Protein AF-A0A2E0MGE7-F1 (afdb_monomer)

Solvent-accessible surface area (backbone atoms only — not comparable to full-atom values): 12477 Å² total; per-residue (Å²): 134,83,90,79,93,85,83,89,81,89,83,88,80,82,83,77,81,87,76,91,77,91,80,78,96,73,97,75,87,81,80,78,83,74,84,75,76,78,74,84,83,82,76,79,74,77,24,41,89,55,24,54,64,53,32,50,53,51,38,54,49,46,60,74,75,50,86,73,87,84,55,69,42,26,38,64,33,41,19,51,25,40,31,61,57,48,63,87,48,46,57,86,97,42,49,37,37,48,76,47,43,70,62,53,48,76,73,34,87,62,40,44,77,68,42,57,62,45,67,68,41,50,51,52,47,49,45,41,26,63,78,64,70,28,62,37,39,39,31,44,60,95,48,102,66,56,54,56,31,36,59,35,76,87,42,65,64,45,68,33,73,91,58,78,55,37,74,26,44,13,20,28,36,73,46,81,88,54,90,85,51,48,63,78,43,40,44,72,76,80,38,95,63,54,76,61,24,36,36,33,33,50,112

Nearest PDB structures (foldseek):
  4e04-assembly1_A  TM=4.943E-01  e=4.635E+00  Rhodopseudomonas palustris CGA009
  3kyf-assembly1_A  TM=2.290E-01  e=1.553E+00  Pseudomonas putida KT2440
  8w56-assembly1_C  TM=2.110E-01  e=4.635E+00  Bacillus subtilis
  8k98-assembly1_B  TM=2.041E-01  e=8.820E+00  Bacillus halotolerans

Sequence (203 aa):
MKKIITVFTLAAAFISCESSSSCTKDQETCKKDEAKQEVTSDETLVGNINAFEENLAAFNSCKQTTTGKGKCKEYIAKAVCEYYGIEDLKDGSNYVDYDKIPKKLKELESWENIGNFDEENINTALEKLNNFGKPVLIFNEDASYVHVVALKPNGKSVKSGKWGNISVPACISYFPRRKDSFTEKGLNYAFKSADDLTIWTKK

Mean predicted aligned error: 12.1 Å

Structure (mmCIF, N/CA/C/O backbone):
data_AF-A0A2E0MGE7-F1
#
_entry.id   AF-A0A2E0MGE7-F1
#
loop_
_atom_site.group_PDB
_atom_site.id
_atom_site.type_symbol
_atom_site.label_atom_id
_atom_site.label_alt_id
_atom_site.label_comp_id
_atom_site.label_asym_id
_atom_site.label_entity_id
_atom_site.label_seq_id
_atom_site.pdbx_PDB_ins_code
_atom_site.Cartn_x
_atom_site.Cartn_y
_atom_site.Cartn_z
_atom_site.occupancy
_atom_site.B_iso_or_equiv
_atom_site.auth_seq_id
_atom_site.auth_comp_id
_atom_site.auth_asym_id
_atom_site.auth_atom_id
_atom_site.pdbx_PDB_model_num
ATOM 1 N N . MET A 1 1 ? 31.961 -14.425 -69.317 1.00 37.50 1 MET A N 1
ATOM 2 C CA . MET A 1 1 ? 33.290 -13.844 -69.621 1.00 37.50 1 MET A CA 1
ATOM 3 C C . MET A 1 1 ? 33.105 -12.417 -70.117 1.00 37.50 1 MET A C 1
ATOM 5 O O . MET A 1 1 ? 32.265 -12.235 -70.981 1.00 37.50 1 MET A O 1
ATOM 9 N N . LYS A 1 2 ? 33.937 -11.484 -69.616 1.00 37.81 2 LYS A N 1
ATOM 10 C CA . LYS A 1 2 ? 34.120 -10.072 -70.040 1.00 37.81 2 LYS A CA 1
ATOM 11 C C . LYS A 1 2 ? 32.950 -9.120 -69.675 1.00 37.81 2 LYS A C 1
ATOM 13 O O . LYS A 1 2 ? 31.852 -9.307 -70.162 1.00 37.81 2 LYS A O 1
ATOM 18 N N . LYS A 1 3 ? 33.115 -8.256 -68.649 1.00 43.97 3 LYS A N 1
ATOM 19 C CA . LYS A 1 3 ? 33.780 -6.913 -68.642 1.00 43.97 3 LYS A CA 1
ATOM 20 C C . LYS A 1 3 ? 32.772 -5.843 -69.137 1.00 43.97 3 LYS A C 1
ATOM 22 O O . LYS A 1 3 ? 32.189 -6.078 -70.178 1.00 43.97 3 LYS A O 1
ATOM 27 N N . ILE A 1 4 ? 32.470 -4.703 -68.498 1.00 52.56 4 ILE A N 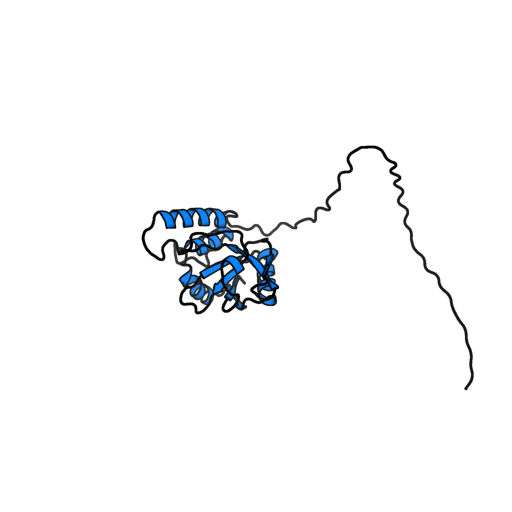1
ATOM 28 C CA . ILE A 1 4 ? 33.295 -3.650 -67.862 1.00 52.56 4 ILE A CA 1
ATOM 29 C C . ILE A 1 4 ? 32.309 -2.592 -67.260 1.00 52.56 4 ILE A C 1
ATOM 31 O O . ILE A 1 4 ? 31.263 -2.390 -67.864 1.00 52.56 4 ILE A O 1
ATOM 35 N N . ILE A 1 5 ? 32.512 -2.102 -66.015 1.00 51.91 5 ILE A N 1
ATOM 36 C CA . ILE A 1 5 ? 32.852 -0.702 -65.579 1.00 51.91 5 ILE A CA 1
ATOM 37 C C . ILE A 1 5 ? 31.754 0.349 -65.945 1.00 51.91 5 ILE A C 1
ATOM 39 O O . ILE A 1 5 ? 31.304 0.375 -67.080 1.00 51.91 5 ILE A O 1
ATOM 43 N N . THR A 1 6 ? 31.239 1.274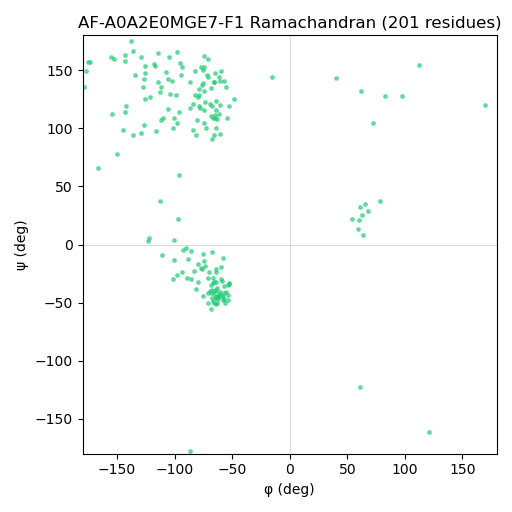 -65.109 1.00 53.59 6 THR A N 1
ATOM 44 C CA . THR A 1 6 ? 31.854 2.495 -64.494 1.00 53.59 6 THR A CA 1
ATOM 45 C C . THR A 1 6 ? 30.671 3.276 -63.846 1.00 53.59 6 THR A C 1
ATOM 47 O O . THR A 1 6 ? 29.654 3.407 -64.514 1.00 53.59 6 THR A O 1
ATOM 50 N N . VAL A 1 7 ? 30.605 3.565 -62.531 1.00 47.91 7 VAL A N 1
ATOM 51 C CA . VAL A 1 7 ? 31.173 4.702 -61.740 1.00 47.91 7 VAL A CA 1
ATOM 52 C C . VAL A 1 7 ? 30.170 5.843 -61.467 1.00 47.91 7 VAL A C 1
ATOM 54 O O . VAL A 1 7 ? 29.577 6.355 -62.403 1.00 47.91 7 VAL A O 1
ATOM 57 N N . PHE A 1 8 ? 30.067 6.192 -60.166 1.00 44.03 8 PHE A N 1
ATOM 58 C CA . PHE A 1 8 ? 29.857 7.495 -59.483 1.00 44.03 8 PHE A CA 1
ATOM 59 C C . PHE A 1 8 ? 28.854 8.521 -60.083 1.00 44.03 8 PHE A C 1
ATOM 61 O O . PHE A 1 8 ? 28.830 8.775 -61.274 1.00 44.03 8 PHE A O 1
ATOM 68 N N . THR A 1 9 ? 28.074 9.297 -59.317 1.00 47.34 9 THR A N 1
ATOM 69 C CA . THR A 1 9 ? 28.539 10.266 -58.303 1.00 47.34 9 THR A CA 1
ATOM 70 C C . THR A 1 9 ? 27.348 10.912 -57.563 1.00 47.34 9 THR A C 1
ATOM 72 O O . THR A 1 9 ? 26.288 11.110 -58.146 1.00 47.34 9 THR A O 1
ATOM 75 N N . LEU A 1 10 ? 27.597 11.253 -56.292 1.00 48.84 10 LEU A N 1
ATOM 76 C CA . LEU A 1 10 ? 26.952 12.208 -55.371 1.00 48.84 10 LEU A CA 1
A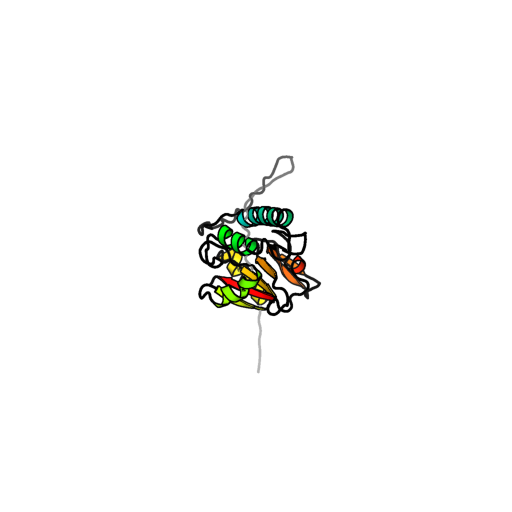TOM 77 C C . LEU A 1 10 ? 25.991 13.284 -55.931 1.00 48.84 10 LEU A C 1
ATOM 79 O O . LEU A 1 10 ? 26.341 14.001 -56.862 1.00 48.84 10 LEU A O 1
ATOM 83 N N . ALA A 1 11 ? 24.946 13.581 -55.145 1.00 49.78 11 ALA A N 1
ATOM 84 C CA . ALA A 1 11 ? 24.634 14.954 -54.722 1.00 49.78 11 ALA A CA 1
ATOM 85 C C . ALA A 1 11 ? 23.856 14.947 -53.391 1.00 49.78 11 ALA A C 1
ATOM 87 O O . ALA A 1 11 ? 22.712 14.502 -53.321 1.00 49.78 11 ALA A O 1
ATOM 88 N N . ALA A 1 12 ? 24.501 15.436 -52.332 1.00 50.09 12 ALA A N 1
ATOM 89 C CA . ALA A 1 12 ? 23.847 15.844 -51.097 1.00 50.09 12 ALA A CA 1
ATOM 90 C C . ALA A 1 12 ? 23.222 17.229 -51.304 1.00 50.09 12 ALA A C 1
ATOM 92 O O . ALA A 1 12 ? 23.892 18.132 -51.801 1.00 50.09 12 ALA A O 1
ATOM 93 N N . ALA A 1 13 ? 21.976 17.409 -50.876 1.00 49.59 13 ALA A N 1
ATOM 94 C CA . ALA A 1 13 ? 21.394 18.726 -50.660 1.00 49.59 13 ALA A CA 1
ATOM 95 C C . ALA A 1 13 ? 21.083 18.858 -49.167 1.00 49.59 13 ALA A C 1
ATOM 97 O O . ALA A 1 13 ? 20.070 18.366 -48.674 1.00 49.59 13 ALA A O 1
ATOM 98 N N . PHE A 1 14 ? 22.002 19.500 -48.446 1.00 48.12 14 PHE A N 1
ATOM 99 C CA . PHE A 1 14 ? 21.708 20.102 -47.155 1.00 48.12 14 PHE A CA 1
ATOM 100 C C . PHE A 1 14 ? 20.786 21.294 -47.411 1.00 48.12 14 PHE A C 1
ATOM 102 O O . PHE A 1 14 ? 21.214 22.294 -47.985 1.00 48.12 14 PHE A O 1
ATOM 109 N N . ILE A 1 15 ? 19.525 21.196 -46.995 1.00 53.25 15 ILE A N 1
ATOM 110 C CA . ILE A 1 15 ? 18.675 22.376 -46.846 1.00 53.25 15 ILE A CA 1
ATOM 111 C C . ILE A 1 15 ? 19.040 22.998 -45.499 1.00 53.25 15 ILE A C 1
ATOM 113 O O . ILE A 1 15 ? 18.567 22.587 -44.443 1.00 53.25 15 ILE A O 1
ATOM 117 N N . SER A 1 16 ? 19.959 23.957 -45.574 1.00 41.91 16 SER A N 1
ATOM 118 C CA . SER A 1 16 ? 20.194 24.968 -44.553 1.00 41.91 16 SER A CA 1
ATOM 119 C C . SER A 1 16 ? 19.048 25.973 -44.643 1.00 41.91 16 SER A C 1
ATOM 121 O O . SER A 1 16 ? 18.889 26.621 -45.675 1.00 41.91 16 SER A O 1
ATOM 123 N N . CYS A 1 17 ? 18.230 26.083 -43.597 1.00 41.66 17 CYS A N 1
ATOM 124 C CA . CYS A 1 17 ? 17.313 27.206 -43.446 1.00 41.66 17 CYS A CA 1
ATOM 125 C C . CYS A 1 17 ? 17.946 28.172 -42.444 1.00 41.66 17 CYS A C 1
ATOM 127 O O . CYS A 1 17 ? 17.936 27.935 -41.237 1.00 41.66 17 CYS A O 1
ATOM 129 N N . GLU A 1 18 ? 18.555 29.229 -42.978 1.00 38.38 18 GLU A N 1
ATOM 130 C CA . GLU A 1 18 ? 18.958 30.411 -42.228 1.00 38.38 18 GLU A CA 1
ATOM 131 C C . GLU A 1 18 ? 17.704 31.102 -41.683 1.00 38.38 18 GLU A C 1
ATOM 133 O O . GLU A 1 18 ? 16.881 31.617 -42.438 1.00 38.38 18 GLU A O 1
ATOM 138 N N . SER A 1 19 ? 17.570 31.151 -40.360 1.00 41.88 19 SER A N 1
ATOM 139 C CA . SER A 1 19 ? 16.843 32.224 -39.690 1.00 41.88 19 SER A CA 1
ATOM 140 C C . SER A 1 19 ? 17.865 33.043 -38.915 1.00 41.88 19 SER A C 1
ATOM 142 O O . SER A 1 19 ? 18.437 32.591 -37.924 1.00 41.88 19 SER A O 1
ATOM 144 N N . SER A 1 20 ? 18.133 34.235 -39.428 1.00 43.56 20 SER A N 1
ATOM 145 C CA . SER A 1 20 ? 19.026 35.231 -38.857 1.00 43.56 20 SER A CA 1
ATOM 146 C C . SER A 1 20 ? 18.561 35.686 -37.471 1.00 43.56 20 SER A C 1
ATOM 148 O O . SER A 1 20 ? 17.502 36.298 -37.345 1.00 43.56 20 SER A O 1
ATOM 150 N N . SER A 1 21 ? 19.398 35.493 -36.453 1.00 38.19 21 SER A N 1
ATOM 151 C CA . SER A 1 21 ? 19.388 36.330 -35.249 1.00 38.19 21 SER A CA 1
ATOM 152 C C . SER A 1 21 ? 20.819 36.506 -34.744 1.00 38.19 21 SER A C 1
ATOM 154 O O . SER A 1 21 ? 21.392 35.628 -34.100 1.00 38.19 21 SER A O 1
ATOM 156 N N . SER A 1 22 ? 21.421 37.643 -35.082 1.00 38.69 22 SER A N 1
ATOM 157 C CA . SER A 1 22 ? 22.670 38.119 -34.496 1.00 38.69 22 SER A CA 1
ATOM 158 C C . SER A 1 22 ? 22.412 38.635 -33.079 1.00 38.69 22 SER A C 1
ATOM 160 O O . SER A 1 22 ? 21.644 39.582 -32.916 1.00 38.69 22 SER A O 1
ATOM 162 N N . CYS A 1 23 ? 23.094 38.083 -32.075 1.00 29.77 23 CYS A N 1
ATOM 163 C CA . CYS A 1 23 ? 23.189 38.690 -30.746 1.00 29.77 23 CYS A CA 1
ATOM 164 C C . CYS A 1 23 ? 24.663 38.828 -30.353 1.00 29.77 23 CYS A C 1
ATOM 166 O O . CYS A 1 23 ? 25.337 37.862 -29.996 1.00 29.77 23 CYS A O 1
ATOM 168 N N . THR A 1 24 ? 25.154 40.059 -30.471 1.00 35.41 24 THR A N 1
ATOM 169 C CA . THR A 1 24 ? 26.423 40.539 -29.921 1.00 35.41 24 THR A CA 1
ATOM 170 C C . THR A 1 24 ? 26.253 40.793 -28.418 1.00 35.41 24 THR A C 1
ATOM 172 O O . THR A 1 24 ? 25.148 41.065 -27.956 1.00 35.41 24 THR A O 1
ATOM 175 N N . LYS A 1 25 ? 27.353 40.684 -27.665 1.00 38.31 25 LYS A N 1
ATOM 176 C CA . LYS A 1 25 ? 27.455 40.971 -26.225 1.00 38.31 25 LYS A CA 1
ATOM 177 C C . LYS A 1 25 ? 26.824 42.322 -25.863 1.00 38.31 25 LYS A C 1
ATOM 179 O O . LYS A 1 25 ? 27.239 43.320 -26.432 1.00 38.31 25 LYS A O 1
ATOM 184 N N . ASP A 1 26 ? 25.891 42.312 -24.913 1.00 36.44 26 ASP A N 1
ATOM 185 C CA . ASP A 1 26 ? 25.878 43.132 -23.692 1.00 36.44 26 ASP A CA 1
ATOM 186 C C . ASP A 1 26 ? 24.711 42.685 -22.786 1.00 36.44 26 ASP A C 1
ATOM 188 O O . ASP A 1 26 ? 23.794 41.992 -23.227 1.00 36.44 26 ASP A O 1
ATOM 192 N N . GLN A 1 27 ? 24.825 42.960 -21.485 1.00 45.66 27 GLN A N 1
ATOM 193 C CA . GLN A 1 27 ? 23.934 42.491 -20.417 1.00 45.66 27 GLN A CA 1
ATOM 194 C C . GLN A 1 27 ? 22.451 42.798 -20.686 1.00 45.66 27 GLN A C 1
ATOM 196 O O . GLN A 1 27 ? 22.081 43.961 -20.693 1.00 45.66 27 GLN A O 1
ATOM 201 N N . GLU A 1 28 ? 21.606 41.766 -20.776 1.00 42.06 28 GLU A N 1
ATOM 202 C CA . GLU A 1 28 ? 20.253 41.719 -20.198 1.00 42.06 28 GLU A CA 1
ATOM 203 C C . GLU A 1 28 ? 19.617 40.330 -20.400 1.00 42.06 28 GLU A C 1
ATOM 205 O O . GLU A 1 28 ? 20.032 39.502 -21.208 1.00 42.06 28 GLU A O 1
ATOM 210 N N . THR A 1 29 ? 18.658 40.034 -19.540 1.00 41.75 29 THR A N 1
ATOM 211 C CA . THR A 1 29 ? 18.144 38.726 -19.135 1.00 41.75 29 THR A CA 1
ATOM 212 C C . THR A 1 29 ? 17.458 37.939 -20.266 1.00 41.75 29 THR A C 1
ATOM 214 O O . THR A 1 29 ? 16.341 38.255 -20.664 1.00 41.75 29 THR A O 1
ATOM 217 N N . CYS A 1 30 ? 18.061 36.835 -20.724 1.00 29.84 30 CYS A N 1
ATOM 218 C CA . CYS A 1 30 ? 17.394 35.853 -21.590 1.00 29.84 30 CYS A CA 1
ATOM 219 C C . CYS A 1 30 ? 16.580 34.863 -20.738 1.00 29.84 30 CYS A C 1
ATOM 221 O O . CYS A 1 30 ? 17.128 33.912 -20.175 1.00 29.84 30 CYS A O 1
ATOM 223 N N . LYS A 1 31 ? 15.266 35.094 -20.628 1.00 39.69 31 LYS A N 1
ATOM 224 C CA . LYS A 1 31 ? 14.308 34.096 -20.133 1.00 39.69 31 LYS A CA 1
ATOM 225 C C . LYS A 1 31 ? 14.290 32.916 -21.108 1.00 39.69 31 LYS A C 1
ATOM 227 O O . LYS A 1 31 ? 14.059 33.105 -22.296 1.00 39.69 31 LYS A O 1
ATOM 232 N N . LYS A 1 32 ? 14.561 31.710 -20.604 1.00 37.69 32 LYS A N 1
ATOM 233 C CA . LYS A 1 32 ? 14.293 30.464 -21.326 1.00 37.69 32 LYS A CA 1
ATOM 234 C C . LYS A 1 32 ? 12.804 30.169 -21.210 1.00 37.69 32 LYS A C 1
ATOM 236 O O . LYS A 1 32 ? 12.316 29.958 -20.103 1.00 37.69 32 LYS A O 1
ATOM 241 N N . ASP A 1 33 ? 12.126 30.151 -22.347 1.00 35.19 33 ASP A N 1
ATOM 242 C CA . ASP A 1 33 ? 10.809 29.551 -22.485 1.00 35.19 33 ASP A CA 1
ATOM 243 C C . ASP A 1 33 ? 10.938 28.042 -22.255 1.00 35.19 33 ASP A C 1
ATOM 245 O O . ASP A 1 33 ? 11.543 27.306 -23.039 1.00 35.19 33 ASP A O 1
ATOM 249 N N . GLU A 1 34 ? 10.416 27.591 -21.118 1.00 40.62 34 GLU A N 1
ATOM 250 C CA . GLU A 1 34 ? 10.139 26.187 -20.864 1.00 40.62 34 GLU A CA 1
ATOM 251 C C . GLU A 1 34 ? 9.000 25.766 -21.793 1.00 40.62 34 GLU A C 1
ATOM 253 O O . GLU A 1 34 ? 7.890 26.302 -21.731 1.00 40.62 34 GLU A O 1
ATOM 258 N N . ALA A 1 35 ? 9.275 24.794 -22.663 1.00 37.84 35 ALA A N 1
ATOM 259 C CA . ALA A 1 35 ? 8.245 24.061 -23.376 1.00 37.84 35 ALA A CA 1
ATOM 260 C C . ALA A 1 35 ? 7.365 23.352 -22.337 1.00 37.84 35 ALA A C 1
ATOM 262 O O . ALA A 1 35 ? 7.689 22.279 -21.830 1.00 37.84 35 ALA A O 1
ATOM 263 N N . LYS A 1 36 ? 6.265 24.017 -21.986 1.00 36.75 36 LYS A N 1
ATOM 264 C CA . LYS A 1 36 ? 5.191 23.514 -21.144 1.00 36.75 36 LYS A CA 1
ATOM 265 C C . LYS A 1 36 ? 4.527 22.365 -21.895 1.00 36.75 36 LYS A C 1
ATOM 267 O O . LYS A 1 36 ? 3.669 22.584 -22.745 1.00 36.75 36 LYS A O 1
ATOM 272 N N . GLN A 1 37 ? 4.973 21.146 -21.611 1.00 37.81 37 GLN A N 1
ATOM 273 C CA . GLN A 1 37 ? 4.262 19.947 -22.017 1.00 37.81 37 GLN A CA 1
ATOM 274 C C . GLN A 1 37 ? 2.895 19.988 -21.332 1.00 37.81 37 GLN A C 1
ATOM 276 O O . GLN A 1 37 ? 2.780 19.995 -20.106 1.00 37.81 37 GLN A O 1
ATOM 281 N N . GLU A 1 38 ? 1.875 20.144 -22.163 1.00 41.69 38 GLU A N 1
ATOM 282 C CA . GLU A 1 38 ? 0.476 20.246 -21.799 1.00 41.69 38 GLU A CA 1
ATOM 283 C C . GLU A 1 38 ? 0.049 18.920 -21.164 1.00 41.69 38 GLU A C 1
ATOM 285 O O . GLU A 1 38 ? -0.146 17.908 -21.834 1.00 41.69 38 GLU A O 1
ATOM 290 N N . VAL A 1 39 ? -0.006 18.913 -19.831 1.00 38.84 39 VAL A N 1
ATOM 291 C CA . VAL A 1 39 ? -0.632 17.848 -19.052 1.00 38.84 39 VAL A CA 1
ATOM 292 C C . VAL A 1 39 ? -2.105 17.871 -19.421 1.00 38.84 39 VAL A C 1
ATOM 294 O O . VAL A 1 39 ? -2.826 18.799 -19.058 1.00 38.84 39 VAL A O 1
ATOM 297 N N . THR A 1 40 ? -2.535 16.868 -20.178 1.00 35.84 40 THR A N 1
ATOM 298 C CA . THR A 1 40 ? -3.944 16.607 -20.446 1.00 35.84 40 THR A CA 1
ATOM 299 C C . THR A 1 40 ? -4.584 16.180 -19.128 1.00 35.84 40 THR A C 1
ATOM 301 O O . THR A 1 40 ? -4.534 15.026 -18.718 1.00 35.84 40 THR A O 1
ATOM 304 N N . SER A 1 41 ? -5.089 17.167 -18.402 1.00 53.44 41 SER A N 1
ATOM 305 C CA . SER A 1 41 ? -5.906 17.017 -17.212 1.00 53.44 41 SER A CA 1
ATOM 306 C C . SER A 1 41 ? -7.307 16.577 -17.624 1.00 53.44 41 SER A C 1
ATOM 308 O O . SER A 1 41 ? -8.050 17.427 -18.103 1.00 53.44 41 SER A O 1
ATOM 310 N N . ASP A 1 42 ? -7.666 15.303 -17.442 1.00 44.72 42 ASP A N 1
ATOM 311 C CA . ASP A 1 42 ? -9.045 14.944 -17.070 1.00 44.72 42 ASP A CA 1
ATOM 312 C C . ASP A 1 42 ? -9.196 13.485 -16.591 1.00 44.72 42 ASP A C 1
ATOM 314 O O . ASP A 1 42 ? -9.857 12.651 -17.200 1.00 44.72 42 ASP A O 1
ATOM 318 N N . GLU A 1 43 ? -8.589 13.162 -15.451 1.00 54.41 43 GLU A N 1
ATOM 319 C CA . GLU A 1 43 ? -9.187 12.188 -14.533 1.00 54.41 43 GLU A CA 1
ATOM 320 C C . GLU A 1 43 ? -9.032 12.782 -13.133 1.00 54.41 43 GLU A C 1
ATOM 322 O O . GLU A 1 43 ? -7.967 12.750 -12.514 1.00 54.41 43 GLU A O 1
ATOM 327 N N . THR A 1 44 ? -10.072 13.482 -12.682 1.00 57.16 44 THR A N 1
ATOM 328 C CA . THR A 1 44 ? -10.052 14.161 -11.386 1.00 57.16 44 THR A CA 1
ATOM 329 C C . THR A 1 44 ? -9.993 13.095 -10.298 1.00 57.16 44 THR A C 1
ATOM 331 O O . THR A 1 44 ? -10.969 12.384 -10.073 1.00 57.16 44 THR A O 1
ATOM 334 N N . LEU A 1 45 ? -8.845 12.966 -9.631 1.00 64.00 45 LEU A N 1
ATOM 335 C CA . LEU A 1 45 ? -8.689 12.137 -8.438 1.00 64.00 45 LEU A CA 1
ATOM 336 C C . LEU A 1 45 ? -9.751 12.591 -7.418 1.00 64.00 45 LEU A C 1
ATOM 338 O O . LEU A 1 45 ? -9.686 13.704 -6.904 1.00 64.00 45 LEU A O 1
ATOM 342 N N . VAL A 1 46 ? -10.776 11.763 -7.196 1.00 82.06 46 VAL A N 1
ATOM 343 C CA . VAL A 1 46 ? -11.988 12.134 -6.432 1.00 82.06 46 VAL A CA 1
ATOM 344 C C . VAL A 1 46 ? -11.715 12.224 -4.922 1.00 82.06 46 VAL A C 1
ATOM 346 O O . VAL A 1 46 ? -12.491 12.823 -4.180 1.00 82.06 46 VAL A O 1
ATOM 349 N N . GLY A 1 47 ? -10.620 11.626 -4.447 1.00 91.19 47 GLY A N 1
ATOM 350 C CA . GLY A 1 47 ? -10.293 11.546 -3.027 1.00 91.19 47 GLY A CA 1
ATOM 351 C C . GLY A 1 47 ? -9.520 12.741 -2.453 1.00 91.19 47 GLY A C 1
ATOM 352 O O . GLY A 1 47 ? -9.225 13.737 -3.110 1.00 91.19 47 GLY A O 1
ATOM 353 N N . ASN A 1 48 ? -9.189 12.631 -1.168 1.00 95.81 48 ASN A N 1
ATOM 354 C CA . ASN A 1 48 ? -8.418 13.612 -0.415 1.00 95.81 48 ASN A CA 1
ATOM 355 C C . ASN A 1 48 ? -6.914 13.447 -0.693 1.00 95.81 48 ASN A C 1
ATOM 357 O O . ASN A 1 48 ? -6.266 12.544 -0.164 1.00 95.81 48 ASN A O 1
ATOM 361 N N . ILE A 1 49 ? -6.334 14.377 -1.454 1.00 94.81 49 ILE A N 1
ATOM 362 C CA . ILE A 1 49 ? -4.911 14.358 -1.831 1.00 94.81 49 ILE A CA 1
ATOM 363 C C . ILE A 1 49 ? -3.933 14.387 -0.642 1.00 94.81 49 ILE A C 1
ATOM 365 O O . ILE A 1 49 ? -2.775 14.009 -0.804 1.00 94.81 49 ILE A O 1
ATOM 369 N N . ASN A 1 50 ? -4.386 14.808 0.542 1.00 97.06 50 ASN A N 1
ATOM 370 C CA . ASN A 1 50 ? -3.583 14.861 1.766 1.00 97.06 50 ASN A CA 1
ATOM 371 C C . ASN A 1 50 ? -3.848 13.669 2.697 1.00 97.06 50 ASN A C 1
ATOM 373 O O . ASN A 1 50 ? -3.300 13.611 3.799 1.00 97.06 50 ASN A O 1
ATOM 377 N N . ALA A 1 51 ? -4.682 12.706 2.284 1.00 98.19 51 ALA A N 1
ATOM 378 C CA . ALA A 1 51 ? -5.107 11.606 3.143 1.00 98.19 51 ALA A CA 1
ATOM 379 C C . ALA A 1 51 ? -3.935 10.773 3.671 1.00 98.19 51 ALA A C 1
ATOM 381 O O . ALA A 1 51 ? -4.016 10.264 4.788 1.00 98.19 51 ALA A O 1
ATOM 382 N N . PHE A 1 52 ? -2.835 10.632 2.926 1.00 98.25 52 PHE A N 1
ATOM 383 C CA . PHE A 1 52 ? -1.659 9.927 3.436 1.00 98.25 52 PHE A CA 1
ATOM 384 C C . PHE A 1 52 ? -1.011 10.687 4.602 1.00 98.25 52 PHE A C 1
ATOM 386 O O . PHE A 1 52 ? -0.762 10.130 5.667 1.00 98.25 52 PHE A O 1
ATOM 393 N N . GLU A 1 53 ? -0.771 11.980 4.452 1.00 98.38 53 GLU A N 1
ATOM 394 C CA . GLU A 1 53 ? -0.122 12.799 5.469 1.00 98.38 53 GLU A CA 1
ATOM 395 C C . GLU A 1 53 ? -1.015 12.975 6.713 1.00 98.38 53 GLU A C 1
ATOM 397 O O . GLU A 1 53 ? -0.548 12.816 7.846 1.00 98.38 53 GLU A O 1
ATOM 402 N N . GLU A 1 54 ? -2.316 13.204 6.518 1.00 98.44 54 GLU A N 1
ATOM 403 C CA . GLU A 1 54 ? -3.301 13.330 7.598 1.00 98.44 54 GLU A CA 1
ATOM 404 C C . GLU A 1 54 ? -3.458 12.024 8.385 1.00 98.44 54 GLU A C 1
ATOM 406 O O . GLU A 1 54 ? -3.407 12.020 9.622 1.00 98.44 54 GLU A O 1
ATOM 411 N N . ASN A 1 55 ? -3.581 10.887 7.691 1.00 98.50 55 ASN A N 1
ATOM 412 C CA . ASN A 1 55 ? -3.691 9.596 8.364 1.00 98.50 55 ASN A CA 1
ATOM 413 C C . ASN A 1 55 ? -2.375 9.160 9.006 1.00 98.50 55 ASN A C 1
ATOM 415 O O . ASN A 1 55 ? -2.427 8.498 10.038 1.00 98.50 55 ASN A O 1
ATOM 419 N N . LEU A 1 56 ? -1.208 9.556 8.486 1.00 98.00 56 LEU A N 1
ATOM 420 C CA . LEU A 1 56 ? 0.063 9.349 9.184 1.00 98.00 56 LEU A CA 1
ATOM 421 C C . LEU A 1 56 ? 0.094 10.114 10.517 1.00 98.00 56 LEU A C 1
ATOM 423 O O . LEU A 1 56 ? 0.513 9.562 11.538 1.00 98.00 56 LEU A O 1
ATOM 427 N N . ALA A 1 57 ? -0.355 11.372 10.532 1.00 97.75 57 ALA A N 1
ATOM 428 C CA . ALA A 1 57 ? -0.425 12.170 11.754 1.00 97.75 57 ALA A CA 1
ATOM 429 C C . ALA A 1 57 ? -1.392 11.550 12.778 1.00 97.75 57 ALA A C 1
ATOM 431 O O . ALA A 1 57 ? -1.026 11.354 13.942 1.00 97.75 57 ALA A O 1
ATOM 432 N N . ALA A 1 58 ? -2.589 11.160 12.335 1.00 96.94 58 ALA A N 1
ATOM 433 C CA . ALA A 1 58 ? -3.587 10.514 13.184 1.00 96.94 58 ALA A CA 1
ATOM 434 C C . ALA A 1 58 ? -3.127 9.133 13.687 1.00 96.94 58 ALA A C 1
ATOM 436 O O . ALA A 1 58 ? -3.268 8.825 14.871 1.00 96.94 58 ALA A O 1
ATOM 437 N N . PHE A 1 59 ? -2.474 8.339 12.836 1.00 96.62 59 PHE A N 1
ATOM 438 C CA . PHE A 1 59 ? -1.844 7.075 13.210 1.00 96.62 59 PHE A CA 1
ATOM 439 C C . PHE A 1 59 ? -0.792 7.264 14.310 1.00 96.62 59 PHE A C 1
ATOM 441 O O . PHE A 1 59 ? -0.790 6.545 15.314 1.00 96.62 59 PHE A O 1
ATOM 448 N N . ASN A 1 60 ? 0.091 8.254 14.151 1.00 94.88 60 ASN A N 1
ATOM 449 C CA . ASN A 1 60 ? 1.118 8.565 15.140 1.00 94.88 60 ASN A CA 1
ATOM 450 C C . ASN A 1 60 ? 0.509 9.029 16.470 1.00 94.88 60 ASN A C 1
ATOM 452 O O . ASN A 1 60 ? 0.991 8.615 17.524 1.00 94.88 60 ASN A O 1
ATOM 456 N N . SER A 1 61 ? -0.563 9.825 16.431 1.00 94.62 61 SER A N 1
ATOM 457 C CA . SER A 1 61 ? -1.313 10.225 17.627 1.00 94.62 61 SER A CA 1
ATOM 458 C C . SER A 1 61 ? -1.944 9.015 18.326 1.00 94.62 61 SER A C 1
ATOM 460 O O . SER A 1 61 ? -1.699 8.788 19.511 1.00 94.62 61 SER A O 1
ATOM 462 N N . CYS A 1 62 ? -2.652 8.163 17.579 1.00 94.38 62 CYS A N 1
ATOM 463 C CA . CYS A 1 62 ? -3.266 6.938 18.093 1.00 94.38 62 CYS A CA 1
ATOM 464 C C . CYS A 1 62 ? -2.242 6.019 18.781 1.00 94.38 62 CYS A C 1
ATOM 466 O O . CYS A 1 62 ? -2.504 5.470 19.856 1.00 94.38 62 CYS A O 1
ATOM 468 N N . LYS A 1 63 ? -1.037 5.890 18.211 1.00 91.44 63 LYS A N 1
ATOM 469 C CA . LYS A 1 63 ? 0.051 5.101 18.805 1.00 91.44 63 LYS A CA 1
ATOM 470 C C . LYS A 1 63 ? 0.597 5.665 20.111 1.00 91.44 63 LYS A C 1
ATOM 472 O O . LYS A 1 63 ? 1.128 4.898 20.909 1.00 91.44 63 LYS A O 1
ATOM 477 N N . GLN A 1 64 ? 0.542 6.979 20.304 1.00 90.12 64 GLN A N 1
ATOM 478 C CA . GLN A 1 64 ? 1.014 7.619 21.533 1.00 90.12 64 GLN A CA 1
ATOM 479 C C . GLN A 1 64 ? -0.009 7.495 22.663 1.00 90.12 64 GLN A C 1
ATOM 481 O O . GLN A 1 64 ? 0.377 7.394 23.824 1.00 90.12 64 GLN A O 1
ATOM 486 N N . THR A 1 65 ? -1.299 7.489 22.328 1.00 88.62 65 THR A N 1
ATOM 487 C CA . THR A 1 65 ? -2.393 7.503 23.306 1.00 88.62 65 THR A CA 1
ATOM 488 C C . THR A 1 65 ? -2.899 6.113 23.676 1.00 88.62 65 THR A C 1
ATOM 490 O O . THR A 1 65 ? -3.453 5.935 24.760 1.00 88.62 65 THR A O 1
ATOM 493 N N . THR A 1 66 ? -2.699 5.112 22.817 1.00 85.38 66 THR A N 1
ATOM 494 C CA . THR A 1 66 ? -3.222 3.763 23.050 1.00 85.38 66 THR A CA 1
ATOM 495 C C . THR A 1 66 ? -2.158 2.833 23.625 1.00 85.38 66 THR A C 1
ATOM 497 O O . THR A 1 66 ? -1.080 2.661 23.058 1.00 85.38 66 THR A O 1
ATOM 500 N N . THR A 1 67 ? -2.480 2.156 24.727 1.00 75.56 67 THR A N 1
ATOM 501 C CA . THR A 1 67 ? -1.643 1.095 25.298 1.00 75.56 67 THR A CA 1
ATOM 502 C C . THR A 1 67 ? -1.963 -0.267 24.663 1.00 75.56 67 THR A C 1
ATOM 504 O O . THR A 1 67 ? -3.118 -0.614 24.413 1.00 75.56 67 THR A O 1
ATOM 507 N N . GLY A 1 68 ? -0.926 -1.068 24.393 1.00 68.00 68 GLY A N 1
ATOM 508 C CA . GLY A 1 68 ? -1.052 -2.432 23.858 1.00 68.00 68 GLY A CA 1
ATOM 509 C C . GLY A 1 68 ? -0.540 -2.614 22.423 1.00 68.00 68 GLY A C 1
ATOM 510 O O . GLY A 1 68 ? -0.465 -1.682 21.626 1.00 68.00 68 GLY A O 1
ATOM 511 N N . LYS A 1 69 ? -0.146 -3.849 22.085 1.00 65.81 69 LYS A N 1
ATOM 512 C CA . LYS A 1 69 ? 0.352 -4.204 20.745 1.00 65.81 69 LYS A CA 1
ATOM 513 C C . LYS A 1 69 ? -0.813 -4.290 19.751 1.00 65.81 69 LYS A C 1
ATOM 515 O O . LYS A 1 69 ? -1.836 -4.888 20.061 1.00 65.81 69 LYS A O 1
ATOM 520 N N . GLY A 1 70 ? -0.619 -3.777 18.532 1.00 66.50 70 GLY A N 1
ATOM 521 C CA . GLY A 1 70 ? -1.559 -3.985 17.421 1.00 66.50 70 GLY A CA 1
ATOM 522 C C . GLY A 1 70 ? -2.814 -3.110 17.465 1.00 66.50 70 GLY A C 1
ATOM 523 O O . GLY A 1 70 ? -3.887 -3.585 17.119 1.00 66.50 70 GLY A O 1
ATOM 524 N N . LYS A 1 71 ? -2.683 -1.858 17.901 1.00 82.81 71 LYS A N 1
ATOM 525 C CA . LYS A 1 71 ? -3.714 -0.816 17.782 1.00 82.81 71 LYS A CA 1
ATOM 526 C C . LYS A 1 71 ? -3.419 0.064 16.561 1.00 82.81 71 LYS A C 1
ATOM 528 O O . LYS A 1 71 ? -2.305 -0.008 16.034 1.00 82.81 71 LYS A O 1
ATOM 533 N N . CYS A 1 72 ? -4.388 0.871 16.125 1.00 92.38 72 CYS A N 1
ATOM 534 C CA . CYS A 1 72 ? -4.239 1.789 14.987 1.00 92.38 72 CYS A CA 1
ATOM 535 C C . CYS A 1 72 ? -3.929 1.052 13.666 1.00 92.38 72 CYS A C 1
ATOM 537 O O . CYS A 1 72 ? -3.142 1.527 12.846 1.00 92.38 72 CYS A O 1
ATOM 539 N N . LYS A 1 73 ? -4.454 -0.165 13.491 1.00 93.75 73 LYS A N 1
ATOM 540 C CA . LYS A 1 73 ? -4.115 -1.032 12.353 1.00 93.75 73 LYS A CA 1
ATOM 541 C C . LYS A 1 73 ? -4.797 -0.613 11.053 1.00 93.75 73 LYS A C 1
ATOM 543 O O . LYS A 1 73 ? -4.348 -0.986 9.973 1.00 93.75 73 LYS A O 1
ATOM 548 N N . GLU A 1 74 ? -5.876 0.135 11.176 1.00 96.12 74 GLU A N 1
ATOM 549 C CA . GLU A 1 74 ? -6.802 0.509 10.122 1.00 96.12 74 GLU A CA 1
ATOM 550 C C . GLU A 1 74 ? -6.297 1.677 9.260 1.00 96.12 74 GLU A C 1
ATOM 552 O O . GLU A 1 74 ? -6.780 1.897 8.151 1.00 96.12 74 GLU A O 1
ATOM 557 N N . TYR A 1 75 ? -5.301 2.429 9.741 1.00 97.69 75 TYR A N 1
ATOM 558 C CA . TYR A 1 75 ? -4.919 3.709 9.141 1.00 97.69 75 TYR A CA 1
ATOM 559 C C . TYR A 1 75 ? -4.374 3.606 7.717 1.00 97.69 75 TYR A C 1
ATOM 561 O O . TYR A 1 75 ? -4.591 4.528 6.938 1.00 97.69 75 TYR A O 1
ATOM 569 N N . ILE A 1 76 ? -3.680 2.523 7.349 1.00 98.19 76 ILE A N 1
ATOM 570 C CA . ILE A 1 76 ? -3.182 2.385 5.971 1.00 98.19 76 ILE A CA 1
ATOM 571 C C . ILE A 1 76 ? -4.333 2.129 4.991 1.00 98.19 76 ILE A C 1
ATOM 573 O O . ILE A 1 76 ? -4.382 2.760 3.940 1.00 98.19 76 ILE A O 1
ATOM 577 N N . ALA A 1 77 ? -5.304 1.288 5.367 1.00 98.44 77 ALA A N 1
ATOM 578 C CA . ALA A 1 77 ? -6.519 1.072 4.585 1.00 98.44 77 ALA A CA 1
ATOM 579 C C . ALA A 1 77 ? -7.334 2.365 4.474 1.00 98.44 77 ALA A C 1
ATOM 581 O O . ALA A 1 77 ? -7.739 2.743 3.377 1.00 98.44 77 ALA A O 1
ATOM 582 N N . LYS A 1 78 ? -7.500 3.079 5.594 1.00 98.50 78 LYS A N 1
ATOM 583 C CA . LYS A 1 78 ? -8.162 4.384 5.637 1.00 98.50 78 LYS A CA 1
ATOM 584 C C . LYS A 1 78 ? -7.506 5.394 4.700 1.00 98.50 78 LYS A C 1
ATOM 586 O O . LYS A 1 78 ? -8.196 5.988 3.881 1.00 98.50 78 LYS A O 1
ATOM 591 N N . ALA A 1 79 ? -6.185 5.541 4.776 1.00 98.50 79 ALA A N 1
ATOM 592 C CA . ALA A 1 79 ? -5.448 6.488 3.950 1.00 98.50 79 ALA A CA 1
ATOM 593 C C . ALA A 1 79 ? -5.594 6.194 2.453 1.00 98.50 79 ALA A C 1
ATOM 595 O O . ALA A 1 79 ? -5.778 7.115 1.670 1.00 98.50 79 ALA A O 1
ATOM 596 N N . VAL A 1 80 ? -5.551 4.917 2.061 1.00 98.50 80 VAL A N 1
ATOM 597 C CA . VAL A 1 80 ? -5.755 4.497 0.667 1.00 98.50 80 VAL A CA 1
ATOM 598 C C . VAL A 1 80 ? -7.186 4.799 0.221 1.00 98.50 80 VAL A C 1
ATOM 600 O O . VAL A 1 80 ? -7.380 5.442 -0.805 1.00 98.50 80 VAL A O 1
ATOM 603 N N . CYS A 1 81 ? -8.191 4.396 0.997 1.00 98.31 81 CYS A N 1
ATOM 604 C CA . CYS A 1 81 ? -9.588 4.677 0.673 1.00 98.31 81 CYS A CA 1
ATOM 605 C C . CYS A 1 81 ? -9.861 6.177 0.519 1.00 98.31 81 CYS A C 1
ATOM 607 O O . CYS A 1 81 ? -10.462 6.596 -0.466 1.00 98.31 81 CYS A O 1
ATOM 609 N N . GLU A 1 82 ? -9.382 6.991 1.458 1.00 98.31 82 GLU A N 1
ATOM 610 C CA . GLU A 1 82 ? -9.585 8.438 1.433 1.00 98.31 82 GLU A CA 1
ATOM 611 C C . GLU A 1 82 ? -8.809 9.111 0.302 1.00 98.31 82 GLU A C 1
ATOM 613 O O . GLU A 1 82 ? -9.373 9.978 -0.357 1.00 98.31 82 GLU A O 1
ATOM 618 N N . TYR A 1 83 ? -7.567 8.696 0.026 1.00 98.12 83 TYR A N 1
ATOM 619 C CA . TYR A 1 83 ? -6.763 9.280 -1.050 1.00 98.12 83 TYR A CA 1
ATOM 620 C C . TYR A 1 83 ? -7.379 9.033 -2.425 1.00 98.12 83 TYR A C 1
ATOM 622 O O . TYR A 1 83 ? -7.471 9.953 -3.229 1.00 98.12 83 TYR A O 1
ATOM 630 N N . TYR A 1 84 ? -7.825 7.803 -2.689 1.00 97.19 84 TYR A N 1
ATOM 631 C CA . TYR A 1 84 ? -8.362 7.417 -3.997 1.00 97.19 84 TYR A CA 1
ATOM 632 C C . TYR A 1 84 ? -9.885 7.575 -4.110 1.00 97.19 84 TYR A C 1
ATOM 634 O O . TYR A 1 84 ? -10.434 7.347 -5.183 1.00 97.19 84 TYR A O 1
ATOM 642 N N . GLY A 1 85 ? -10.582 7.947 -3.030 1.00 96.62 85 GLY A N 1
ATOM 643 C CA . GLY A 1 85 ? -12.045 8.038 -3.021 1.00 96.62 85 GLY A CA 1
ATOM 644 C C . GLY A 1 85 ? -12.734 6.682 -3.212 1.00 96.62 85 GLY A C 1
ATOM 645 O O . GLY A 1 85 ? -13.770 6.603 -3.865 1.00 96.62 85 GLY A O 1
ATOM 646 N N . ILE A 1 86 ? -12.147 5.607 -2.676 1.00 96.62 86 ILE A N 1
ATOM 647 C CA . ILE A 1 86 ? -12.653 4.233 -2.807 1.00 96.62 86 ILE A CA 1
ATOM 648 C C . ILE A 1 86 ? -13.107 3.662 -1.462 1.00 96.62 86 ILE A C 1
ATOM 650 O O . ILE A 1 86 ? -12.752 4.160 -0.395 1.00 96.62 86 ILE A O 1
ATOM 654 N N . GLU A 1 87 ? -13.865 2.569 -1.510 1.00 97.38 87 GLU A N 1
ATOM 655 C CA . GLU A 1 87 ? -14.395 1.897 -0.315 1.00 97.38 87 GLU A CA 1
ATOM 656 C C . GLU A 1 87 ? -13.991 0.422 -0.215 1.00 97.38 87 GLU A C 1
ATOM 658 O O . GLU A 1 87 ? -14.374 -0.259 0.731 1.00 97.38 87 GLU A O 1
ATOM 663 N N . ASP A 1 88 ? -13.178 -0.073 -1.153 1.00 97.75 88 ASP A N 1
ATOM 664 C CA . ASP A 1 88 ? -12.791 -1.483 -1.270 1.00 97.75 88 ASP A CA 1
ATOM 665 C C . ASP A 1 88 ? -12.205 -2.071 0.033 1.00 97.75 88 ASP A C 1
ATOM 667 O O . ASP A 1 88 ? -12.439 -3.236 0.358 1.00 97.75 88 ASP A O 1
ATOM 671 N N . LEU A 1 89 ? -11.473 -1.264 0.813 1.00 98.06 89 LEU A N 1
ATOM 672 C CA . LEU A 1 89 ? -10.858 -1.674 2.084 1.00 98.06 89 LEU A CA 1
ATOM 673 C C . LEU A 1 89 ? -11.695 -1.296 3.316 1.00 98.06 89 LEU A C 1
ATOM 675 O O . LEU A 1 89 ? -11.154 -1.185 4.421 1.00 98.06 89 LEU A O 1
ATOM 679 N N . LYS A 1 90 ? -13.005 -1.086 3.144 1.00 97.44 90 LYS A N 1
ATOM 680 C CA . LYS A 1 90 ? -13.965 -0.977 4.246 1.00 97.44 90 LYS A CA 1
ATOM 681 C C . LYS A 1 90 ? -14.613 -2.330 4.568 1.00 97.44 90 LYS A C 1
ATOM 683 O O . LYS A 1 90 ? -14.754 -3.215 3.719 1.00 97.44 90 LYS A O 1
ATOM 688 N N . ASP A 1 91 ? -15.013 -2.466 5.825 1.00 92.81 91 ASP A N 1
ATOM 689 C CA . ASP A 1 91 ? -15.873 -3.520 6.358 1.00 92.81 91 ASP A CA 1
ATOM 690 C C . ASP A 1 91 ? -17.007 -2.848 7.152 1.00 92.81 91 ASP A C 1
ATOM 692 O O . ASP A 1 91 ? -16.828 -2.382 8.284 1.00 92.81 91 ASP A O 1
ATOM 696 N N . GLY A 1 92 ? -18.153 -2.670 6.488 1.00 92.12 92 GLY A N 1
ATOM 697 C CA . GLY A 1 92 ? -19.225 -1.794 6.958 1.00 92.12 92 GLY A CA 1
ATOM 698 C C . GLY A 1 92 ? -18.757 -0.339 7.073 1.00 92.12 92 GLY A C 1
ATOM 699 O O . GLY A 1 92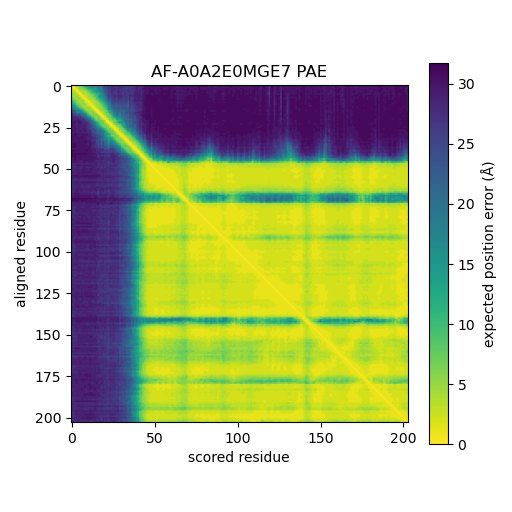 ? -18.287 0.253 6.105 1.00 92.12 92 GLY A O 1
ATOM 700 N N . SER A 1 93 ? -18.876 0.244 8.269 1.00 92.81 93 SER A N 1
ATOM 701 C CA . SER A 1 93 ? -18.429 1.616 8.557 1.00 92.81 93 SER A CA 1
ATOM 702 C C . SER A 1 93 ? -16.951 1.725 8.949 1.00 92.81 93 SER A C 1
ATOM 704 O O . SER A 1 93 ? -16.465 2.834 9.164 1.00 92.81 93 SER A O 1
ATOM 706 N N . ASN A 1 94 ? -16.247 0.600 9.100 1.00 95.88 94 ASN A N 1
ATOM 707 C CA . ASN A 1 94 ? -14.862 0.560 9.567 1.00 95.88 94 ASN A CA 1
ATOM 708 C C . ASN A 1 94 ? -13.897 0.278 8.412 1.00 95.88 94 ASN A C 1
ATOM 710 O O . ASN A 1 94 ? -14.292 -0.247 7.375 1.00 95.88 94 ASN A O 1
ATOM 714 N N . TYR A 1 95 ? -12.616 0.586 8.607 1.00 97.75 95 TYR A N 1
ATOM 715 C CA . TYR A 1 95 ? -11.554 0.204 7.677 1.00 97.75 95 TYR A CA 1
ATOM 716 C C . TYR A 1 95 ? -10.906 -1.110 8.112 1.00 97.75 95 TYR A C 1
ATOM 718 O O . TYR A 1 95 ? -10.783 -1.394 9.304 1.00 97.75 95 TYR A O 1
ATOM 726 N N . VAL A 1 96 ? -10.493 -1.914 7.136 1.00 97.31 96 VAL A N 1
ATOM 727 C CA . VAL A 1 96 ? -9.865 -3.215 7.369 1.00 97.31 96 VAL A CA 1
ATOM 728 C C . VAL A 1 96 ? -8.484 -3.028 8.011 1.00 97.31 96 VAL A C 1
ATOM 730 O O . VAL A 1 96 ? -7.685 -2.196 7.581 1.00 97.31 96 VAL A O 1
ATOM 733 N N . ASP A 1 97 ? -8.184 -3.821 9.041 1.00 95.94 97 ASP A N 1
ATOM 734 C CA . ASP A 1 97 ? -6.853 -3.851 9.658 1.00 95.94 97 ASP A CA 1
ATOM 735 C C . ASP A 1 97 ? -5.783 -4.292 8.641 1.00 95.94 97 ASP A C 1
ATOM 737 O O . ASP A 1 97 ? -6.034 -5.198 7.843 1.00 95.94 97 ASP A O 1
ATOM 741 N N . TYR A 1 98 ? -4.564 -3.733 8.695 1.00 94.88 98 TYR A N 1
ATOM 742 C CA . TYR A 1 98 ? -3.506 -4.069 7.723 1.00 94.88 98 TYR A CA 1
ATOM 743 C C . TYR A 1 98 ? -3.230 -5.576 7.577 1.00 94.88 98 TYR A C 1
ATOM 745 O O . TYR A 1 98 ? -2.908 -6.036 6.487 1.00 94.88 98 TYR A O 1
ATOM 753 N N . ASP A 1 99 ? -3.369 -6.362 8.649 1.00 93.56 99 ASP A N 1
ATOM 754 C CA . ASP A 1 99 ? -3.123 -7.808 8.648 1.00 93.56 99 ASP A CA 1
ATOM 755 C C . ASP A 1 99 ? -4.234 -8.608 7.957 1.00 93.56 99 ASP A C 1
ATOM 757 O O . ASP A 1 99 ? -4.036 -9.770 7.611 1.00 93.56 99 ASP A O 1
ATOM 761 N N . LYS A 1 100 ? -5.388 -7.983 7.709 1.00 95.38 100 LYS A N 1
ATOM 762 C CA . LYS A 1 100 ? -6.522 -8.567 6.984 1.00 95.38 100 LYS A CA 1
ATOM 763 C C . LYS A 1 100 ? -6.600 -8.110 5.526 1.00 95.38 100 LYS A C 1
ATOM 765 O O . LYS A 1 100 ? -7.327 -8.735 4.755 1.00 95.38 100 LYS A O 1
ATOM 770 N N . ILE A 1 101 ? -5.852 -7.073 5.129 1.00 97.19 101 ILE A N 1
ATOM 771 C CA . ILE A 1 101 ? -5.834 -6.562 3.747 1.00 97.19 101 ILE A CA 1
ATOM 772 C C . ILE A 1 101 ? -5.533 -7.673 2.726 1.00 97.19 101 ILE A C 1
ATOM 774 O O . ILE A 1 101 ? -6.316 -7.792 1.787 1.00 97.19 101 ILE A O 1
ATOM 778 N N . PRO A 1 102 ? -4.510 -8.542 2.893 1.00 96.31 102 PRO A N 1
ATOM 779 C CA . PRO A 1 102 ? -4.221 -9.580 1.898 1.00 96.31 102 PRO A CA 1
ATOM 780 C C . PRO A 1 102 ? -5.410 -10.504 1.619 1.00 96.31 102 PRO A C 1
ATOM 782 O O . PRO A 1 102 ? -5.706 -10.821 0.469 1.00 96.31 102 PRO A O 1
ATOM 785 N N . LYS A 1 103 ? -6.131 -10.910 2.674 1.00 95.88 103 LYS A N 1
ATOM 786 C CA . LYS A 1 103 ? -7.336 -11.733 2.535 1.00 95.88 103 LYS A CA 1
ATOM 787 C C . LYS A 1 103 ? -8.457 -10.951 1.849 1.00 95.88 103 LYS A C 1
ATOM 789 O O . LYS A 1 103 ? -9.063 -11.472 0.922 1.00 95.88 103 LYS A O 1
ATOM 794 N N . LYS A 1 104 ? -8.693 -9.704 2.267 1.00 97.31 104 LYS A N 1
ATOM 795 C CA . LYS A 1 104 ? -9.725 -8.840 1.680 1.00 97.31 104 LYS A CA 1
ATOM 796 C C . LYS A 1 104 ? -9.512 -8.640 0.177 1.00 97.31 104 LYS A C 1
ATOM 798 O O . LYS A 1 104 ? -10.466 -8.747 -0.578 1.00 97.31 104 LYS A O 1
ATOM 803 N N . LEU A 1 105 ? -8.278 -8.394 -0.266 1.00 97.75 105 LEU A N 1
ATOM 804 C CA . LEU A 1 105 ? -7.968 -8.207 -1.688 1.00 97.75 105 LEU A CA 1
ATOM 805 C C . LEU A 1 105 ? -8.264 -9.458 -2.525 1.00 97.75 105 LEU A C 1
ATOM 807 O O . LEU A 1 105 ? -8.793 -9.335 -3.623 1.00 97.75 105 LEU A O 1
ATOM 811 N N . LYS A 1 106 ? -8.004 -10.656 -1.987 1.00 96.94 106 LYS A N 1
ATOM 812 C CA . LYS A 1 106 ? -8.329 -11.938 -2.643 1.00 96.94 106 LYS A CA 1
ATOM 813 C C . LYS A 1 106 ? -9.837 -12.154 -2.834 1.00 96.94 106 LYS A C 1
ATOM 815 O O . LYS A 1 106 ? -10.227 -12.914 -3.712 1.00 96.94 106 LYS A O 1
ATOM 820 N N . GLU A 1 107 ? -10.674 -11.505 -2.026 1.00 97.06 107 GLU A N 1
ATOM 821 C CA . GLU A 1 107 ? -12.141 -11.574 -2.108 1.00 97.06 107 GLU A CA 1
ATOM 822 C C . GLU A 1 107 ? -12.735 -10.521 -3.063 1.00 97.06 107 GLU A C 1
ATOM 824 O O . GLU A 1 107 ? -13.916 -10.592 -3.400 1.00 97.06 107 GLU A O 1
ATOM 829 N N . LEU A 1 108 ? -11.944 -9.530 -3.489 1.00 97.62 108 LEU A N 1
ATOM 830 C CA . LEU A 1 108 ? -12.402 -8.419 -4.317 1.00 97.62 108 LEU A CA 1
ATOM 831 C C . LEU A 1 108 ? -12.126 -8.684 -5.798 1.00 97.62 108 LEU A C 1
ATOM 833 O O . LEU A 1 108 ? -10.986 -8.640 -6.251 1.00 97.62 108 LEU A O 1
ATOM 837 N N . GLU A 1 109 ? -13.185 -8.834 -6.592 1.00 97.62 109 GLU A N 1
ATOM 838 C CA . GLU A 1 109 ? -13.059 -8.956 -8.051 1.00 97.62 109 GLU A CA 1
ATOM 839 C C . GLU A 1 109 ? -12.489 -7.692 -8.716 1.00 97.62 109 GLU A C 1
ATOM 841 O O . GLU A 1 109 ? -11.953 -7.773 -9.822 1.00 97.62 109 GLU A O 1
ATOM 846 N N . SER A 1 110 ? -12.574 -6.537 -8.042 1.00 97.56 110 SER A N 1
ATOM 847 C CA . SER A 1 110 ? -12.043 -5.242 -8.487 1.00 97.56 110 SER A CA 1
ATOM 848 C C . SER A 1 110 ? -10.522 -5.110 -8.358 1.00 97.56 110 SER A C 1
ATOM 850 O O . SER A 1 110 ? -9.969 -4.121 -8.839 1.00 97.56 110 SER A O 1
ATOM 852 N N . TRP A 1 111 ? -9.847 -6.073 -7.726 1.00 98.50 111 TRP A N 1
ATOM 853 C CA . TRP A 1 111 ? -8.397 -6.083 -7.541 1.00 98.50 111 TRP A CA 1
ATOM 854 C C . TRP A 1 111 ? -7.755 -7.281 -8.233 1.00 98.50 111 TRP A C 1
ATOM 856 O O . TRP A 1 111 ? -8.387 -8.310 -8.479 1.00 98.50 111 TRP A O 1
ATOM 866 N N . GLU A 1 112 ? -6.482 -7.133 -8.567 1.00 98.38 112 GLU A N 1
ATOM 867 C CA . GLU A 1 112 ? -5.655 -8.178 -9.152 1.00 98.38 112 GLU A CA 1
ATOM 868 C C . GLU A 1 112 ? -4.287 -8.248 -8.473 1.00 98.38 112 GLU A C 1
ATOM 870 O O . GLU A 1 112 ? -3.728 -7.232 -8.049 1.00 98.38 112 GLU A O 1
ATOM 875 N N . ASN A 1 113 ? -3.763 -9.471 -8.372 1.00 98.06 113 ASN A N 1
ATOM 876 C CA . ASN A 1 113 ? -2.373 -9.734 -8.025 1.00 98.06 113 ASN A CA 1
ATOM 877 C C . ASN A 1 113 ? -1.558 -9.688 -9.319 1.00 98.06 113 ASN A C 1
ATOM 879 O O . ASN A 1 113 ? -1.801 -10.503 -10.209 1.00 98.06 113 ASN A O 1
ATOM 883 N N . ILE A 1 114 ? -0.613 -8.755 -9.419 1.00 97.44 114 ILE A N 1
ATOM 884 C CA . ILE A 1 114 ? 0.248 -8.635 -10.603 1.00 97.44 114 ILE A CA 1
ATOM 885 C C . ILE A 1 114 ? 1.530 -9.471 -10.486 1.00 97.44 114 ILE A C 1
ATOM 887 O O . ILE A 1 114 ? 2.299 -9.526 -11.434 1.00 97.44 114 ILE A O 1
ATOM 891 N N . GLY A 1 115 ? 1.756 -10.138 -9.350 1.00 97.06 115 GLY A N 1
ATOM 892 C CA . GLY A 1 115 ? 2.848 -11.083 -9.143 1.00 97.06 115 GLY A CA 1
ATOM 893 C C . GLY A 1 115 ? 3.787 -10.711 -7.998 1.00 97.06 115 GLY A C 1
ATOM 894 O O . GLY A 1 115 ? 3.457 -9.932 -7.096 1.00 97.06 115 GLY A O 1
ATOM 895 N N . ASN A 1 116 ? 4.972 -11.320 -8.030 1.00 96.62 116 ASN A N 1
ATOM 896 C CA . ASN A 1 116 ? 6.054 -11.053 -7.087 1.00 96.62 116 ASN A CA 1
ATOM 897 C C . ASN A 1 116 ? 6.728 -9.710 -7.393 1.00 96.62 116 ASN A C 1
ATOM 899 O O . ASN A 1 116 ? 6.615 -9.171 -8.494 1.00 96.62 116 ASN A O 1
ATOM 903 N N . PHE A 1 117 ? 7.472 -9.176 -6.427 1.00 96.12 117 PHE A N 1
ATOM 904 C CA . PHE A 1 117 ? 8.258 -7.969 -6.637 1.00 96.12 117 PHE A CA 1
ATOM 905 C C . PHE A 1 117 ? 9.486 -8.239 -7.519 1.00 96.12 117 PHE A C 1
ATOM 907 O O . PHE A 1 117 ? 10.526 -8.703 -7.052 1.00 96.12 117 PHE A O 1
ATOM 914 N N . ASP A 1 118 ? 9.368 -7.880 -8.793 1.00 95.25 118 ASP A N 1
ATOM 915 C CA . ASP A 1 118 ? 10.449 -7.822 -9.775 1.00 95.25 118 ASP A CA 1
ATOM 916 C C . ASP A 1 118 ? 10.329 -6.546 -10.635 1.00 95.25 118 ASP A C 1
ATOM 918 O O . ASP A 1 118 ? 9.404 -5.748 -10.461 1.00 95.25 118 ASP A O 1
ATOM 922 N N . GLU A 1 119 ? 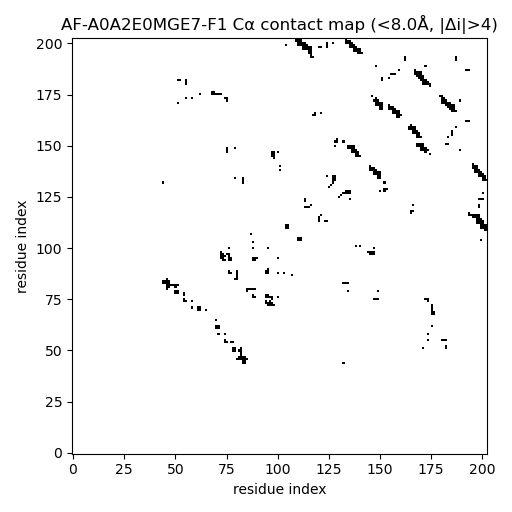11.308 -6.297 -11.514 1.00 94.19 119 GLU A N 1
ATOM 923 C CA . GLU A 1 119 ? 11.361 -5.062 -12.312 1.00 94.19 119 GLU A CA 1
ATOM 924 C C . GLU A 1 119 ? 10.191 -4.975 -13.317 1.00 94.19 119 GLU A C 1
ATOM 926 O O . GLU A 1 119 ? 9.699 -3.881 -13.582 1.00 94.19 119 GLU A O 1
ATOM 931 N N . GLU A 1 120 ? 9.709 -6.097 -13.856 1.00 96.31 120 GLU A N 1
ATOM 932 C CA . GLU A 1 120 ? 8.591 -6.115 -14.811 1.00 96.31 120 GLU A CA 1
ATOM 933 C C . GLU A 1 120 ? 7.269 -5.779 -14.111 1.00 96.31 120 GLU A C 1
ATOM 935 O O . GLU A 1 120 ? 6.552 -4.852 -14.512 1.00 96.31 120 GLU A O 1
ATOM 940 N N . ASN A 1 121 ? 6.986 -6.464 -13.005 1.00 97.75 121 ASN A N 1
ATOM 941 C CA . ASN A 1 121 ? 5.756 -6.279 -12.248 1.00 97.75 121 ASN A CA 1
ATOM 942 C C . ASN A 1 121 ? 5.715 -4.897 -11.591 1.00 97.75 121 ASN A C 1
ATOM 944 O O . ASN A 1 121 ? 4.668 -4.249 -11.604 1.00 97.75 121 ASN A O 1
ATOM 948 N N . ILE A 1 122 ? 6.838 -4.379 -11.067 1.00 97.25 122 ILE A N 1
ATOM 949 C CA . ILE A 1 122 ? 6.844 -3.028 -10.483 1.00 97.25 122 ILE A CA 1
ATOM 950 C C . ILE A 1 122 ? 6.646 -1.939 -11.540 1.00 97.25 122 ILE A C 1
ATOM 952 O O . ILE A 1 122 ? 5.969 -0.952 -11.259 1.00 97.25 122 ILE A O 1
ATOM 956 N N . ASN A 1 123 ? 7.166 -2.118 -12.759 1.00 97.06 123 ASN A N 1
ATOM 957 C CA . ASN A 1 123 ? 6.918 -1.184 -13.859 1.00 97.06 123 ASN A CA 1
ATOM 958 C C . ASN A 1 123 ? 5.440 -1.190 -14.267 1.00 97.06 123 ASN A C 1
ATOM 960 O O . ASN A 1 123 ? 4.847 -0.120 -14.402 1.00 97.06 123 ASN A O 1
ATOM 964 N N . THR A 1 124 ? 4.823 -2.371 -14.353 1.00 97.88 124 THR A N 1
ATOM 965 C CA . THR A 1 124 ? 3.377 -2.514 -14.601 1.00 97.88 124 THR A CA 1
ATOM 966 C C . THR A 1 124 ? 2.551 -1.832 -13.504 1.00 97.88 124 THR A C 1
ATOM 968 O O . THR A 1 124 ? 1.617 -1.082 -13.789 1.00 97.88 124 THR A O 1
ATOM 971 N N . ALA A 1 125 ? 2.924 -2.014 -12.233 1.00 98.00 125 ALA A N 1
ATOM 972 C CA . ALA A 1 125 ? 2.270 -1.336 -11.113 1.00 98.00 125 ALA A CA 1
ATOM 973 C C . ALA A 1 125 ? 2.404 0.191 -11.203 1.00 98.00 125 ALA A C 1
ATOM 975 O O . ALA A 1 125 ? 1.442 0.913 -10.946 1.00 98.00 125 ALA A O 1
ATOM 976 N N . LEU A 1 126 ? 3.584 0.701 -11.563 1.00 97.75 126 LEU A N 1
ATOM 977 C CA . LEU A 1 126 ? 3.814 2.138 -11.710 1.00 97.75 126 LEU A CA 1
ATOM 978 C C . LEU A 1 126 ? 3.026 2.738 -12.875 1.00 97.75 126 LEU A C 1
ATOM 980 O O . LEU A 1 126 ? 2.584 3.880 -12.766 1.00 97.75 126 LEU A O 1
ATOM 984 N N . GLU A 1 127 ? 2.812 1.985 -13.952 1.00 97.25 127 GLU A N 1
ATOM 985 C CA . GLU A 1 127 ? 1.931 2.391 -15.046 1.00 97.25 127 GLU A CA 1
ATOM 986 C C . GLU A 1 127 ? 0.477 2.505 -14.564 1.00 97.25 127 GLU A C 1
ATOM 988 O O . GLU A 1 127 ? -0.138 3.563 -14.699 1.00 97.25 127 GLU A O 1
ATOM 993 N N . LYS A 1 128 ? -0.044 1.460 -13.906 1.00 97.50 128 LYS A N 1
ATOM 994 C CA . LYS A 1 128 ? -1.380 1.454 -13.278 1.00 97.50 128 LYS A CA 1
ATOM 995 C C . LYS A 1 128 ? -1.564 2.624 -12.308 1.00 97.50 128 LYS A C 1
ATOM 997 O O . LYS A 1 128 ? -2.593 3.298 -12.335 1.00 97.50 128 LYS A O 1
ATOM 1002 N N . LEU A 1 129 ? -0.549 2.902 -11.495 1.00 97.50 129 LEU A N 1
ATOM 1003 C CA . LEU A 1 129 ? -0.564 3.978 -10.511 1.00 97.50 129 LEU A CA 1
ATOM 1004 C C . LEU A 1 129 ? -0.570 5.369 -11.143 1.00 97.50 129 LEU A C 1
ATOM 1006 O O . LEU A 1 129 ? -1.422 6.190 -10.813 1.00 97.50 129 LEU A O 1
ATOM 1010 N N . ASN A 1 130 ? 0.405 5.654 -12.006 1.00 96.50 130 ASN A N 1
ATOM 1011 C CA . ASN A 1 130 ? 0.679 7.021 -12.444 1.00 96.50 130 ASN A CA 1
ATOM 1012 C C . ASN A 1 130 ? -0.133 7.420 -13.678 1.00 96.50 130 ASN A C 1
ATOM 1014 O O . ASN A 1 130 ? -0.451 8.597 -13.820 1.00 96.50 130 ASN A O 1
ATOM 1018 N N . ASN A 1 131 ? -0.492 6.462 -14.538 1.00 95.56 131 ASN A N 1
ATOM 1019 C CA . ASN A 1 131 ? -1.218 6.751 -15.777 1.00 95.56 131 ASN A CA 1
ATOM 1020 C C . ASN A 1 131 ? -2.727 6.526 -15.641 1.00 95.56 131 ASN A C 1
ATOM 1022 O O . ASN A 1 131 ? -3.491 7.153 -16.363 1.00 95.56 131 ASN A O 1
ATOM 1026 N N . PHE A 1 132 ? -3.151 5.643 -14.730 1.00 95.19 132 PHE A N 1
ATOM 1027 C CA . PHE A 1 132 ? -4.560 5.254 -14.572 1.00 95.19 132 PHE A CA 1
ATOM 1028 C C . PHE A 1 132 ? -5.115 5.510 -13.163 1.00 95.19 132 PHE A C 1
ATOM 1030 O O . PHE A 1 132 ? -6.218 5.067 -12.839 1.00 95.19 132 PHE A O 1
ATOM 1037 N N . GLY A 1 133 ? -4.331 6.150 -12.287 1.00 95.38 133 GLY A N 1
ATOM 1038 C CA . GLY A 1 133 ? -4.753 6.498 -10.928 1.00 95.38 133 GLY A CA 1
ATOM 1039 C C . GLY A 1 133 ? -5.129 5.298 -10.051 1.00 95.38 133 GLY A C 1
ATOM 1040 O O . GLY A 1 133 ? -5.872 5.458 -9.081 1.00 95.38 133 GLY A O 1
ATOM 1041 N N . LYS A 1 134 ? -4.666 4.083 -10.378 1.00 97.38 134 LYS A N 1
ATOM 1042 C CA . LYS A 1 134 ? -5.044 2.864 -9.652 1.00 97.38 134 LYS A CA 1
ATOM 1043 C C . LYS A 1 134 ? -4.182 2.707 -8.399 1.00 97.38 134 LYS A C 1
ATOM 1045 O O . LYS A 1 134 ? -2.955 2.733 -8.500 1.00 97.38 134 LYS A O 1
ATOM 1050 N N . PRO A 1 135 ? -4.774 2.491 -7.211 1.00 98.19 135 PRO A N 1
ATOM 1051 C CA . PRO A 1 135 ? -3.987 2.230 -6.014 1.00 98.19 135 PRO A CA 1
ATOM 1052 C C . PRO A 1 135 ? -3.138 0.970 -6.195 1.00 98.19 135 PRO A C 1
ATOM 1054 O O . PRO A 1 135 ? -3.603 -0.036 -6.736 1.00 98.19 135 PRO A O 1
ATOM 1057 N N . VAL A 1 136 ? -1.905 1.014 -5.694 1.00 98.75 136 VAL A N 1
ATOM 1058 C CA . VAL A 1 136 ? -1.002 -0.140 -5.648 1.00 98.75 136 VAL A CA 1
ATOM 1059 C C . VAL A 1 136 ? -0.610 -0.407 -4.207 1.00 98.75 136 VAL A C 1
ATOM 1061 O O . VAL A 1 136 ? -0.113 0.489 -3.519 1.00 98.75 136 VAL A O 1
ATOM 1064 N N . LEU A 1 137 ? -0.814 -1.646 -3.771 1.00 98.75 137 LEU A N 1
ATOM 1065 C CA . LEU A 1 137 ? -0.424 -2.144 -2.460 1.00 98.75 137 LEU A CA 1
ATOM 1066 C C . LEU A 1 137 ? 0.643 -3.220 -2.610 1.00 98.75 137 LEU A C 1
ATOM 1068 O O . LEU A 1 137 ? 0.564 -4.067 -3.495 1.00 98.75 137 LEU A O 1
ATOM 1072 N N . ILE A 1 138 ? 1.631 -3.186 -1.722 1.00 98.50 138 ILE A N 1
ATOM 1073 C CA . ILE A 1 138 ? 2.693 -4.189 -1.651 1.00 98.50 138 ILE A CA 1
ATOM 1074 C C . ILE A 1 138 ? 2.767 -4.700 -0.222 1.00 98.50 138 ILE A C 1
ATOM 1076 O O . ILE A 1 138 ? 2.726 -3.920 0.736 1.00 98.50 138 ILE A O 1
ATOM 1080 N N . PHE A 1 139 ? 2.871 -6.011 -0.070 1.00 97.56 139 PHE A N 1
ATOM 1081 C CA . PHE A 1 139 ? 3.012 -6.649 1.229 1.00 97.56 139 PHE A CA 1
ATOM 1082 C C . PHE A 1 139 ? 3.754 -7.968 1.108 1.00 97.56 139 PHE A C 1
ATOM 1084 O O . PHE A 1 139 ? 3.838 -8.557 0.036 1.00 97.56 139 PHE A O 1
ATOM 1091 N N . ASN A 1 140 ? 4.297 -8.418 2.231 1.00 92.25 140 ASN A N 1
ATOM 1092 C CA . ASN A 1 140 ? 4.870 -9.745 2.360 1.00 92.25 140 ASN A CA 1
ATOM 1093 C C . ASN A 1 140 ? 3.757 -10.787 2.544 1.00 92.25 140 ASN A C 1
ATOM 1095 O O . ASN A 1 140 ? 3.006 -10.719 3.524 1.00 92.25 140 ASN A O 1
ATOM 1099 N N . GLU A 1 141 ? 3.656 -11.742 1.618 1.00 74.38 141 GLU A N 1
ATOM 1100 C CA . GLU A 1 141 ? 2.834 -12.940 1.822 1.00 74.38 141 GLU A CA 1
ATOM 1101 C C . GLU A 1 141 ? 3.529 -13.895 2.809 1.00 74.38 141 GLU A C 1
ATOM 1103 O O . GLU A 1 141 ? 4.740 -13.847 3.008 1.00 74.38 141 GLU A O 1
ATOM 1108 N N . ASP A 1 142 ? 2.737 -14.699 3.521 1.00 66.12 142 ASP A N 1
ATOM 1109 C CA . ASP A 1 142 ? 3.196 -15.827 4.352 1.00 66.12 142 ASP A CA 1
ATOM 1110 C C . ASP A 1 142 ? 4.173 -15.534 5.507 1.00 66.12 142 ASP A C 1
ATOM 1112 O O . ASP A 1 142 ? 4.705 -16.439 6.154 1.00 66.12 142 ASP A O 1
ATOM 1116 N N . ALA A 1 143 ? 4.346 -14.268 5.878 1.00 69.31 143 ALA A N 1
ATOM 1117 C CA . ALA A 1 143 ? 5.109 -13.911 7.063 1.00 69.31 143 ALA A CA 1
ATOM 1118 C C . ALA A 1 143 ? 4.280 -14.021 8.353 1.00 69.31 143 ALA A C 1
ATOM 1120 O O . ALA A 1 143 ? 3.103 -13.668 8.410 1.00 69.31 143 ALA A O 1
ATOM 1121 N N . SER A 1 144 ? 4.950 -14.350 9.464 1.00 78.81 144 SER A N 1
ATOM 1122 C CA . SER A 1 144 ? 4.373 -14.268 10.826 1.00 78.81 144 SER A CA 1
ATOM 1123 C C . SER A 1 144 ? 3.874 -12.863 11.214 1.00 78.81 144 SER A C 1
ATOM 1125 O O . SER A 1 144 ? 3.198 -12.685 12.230 1.00 78.81 144 SER A O 1
ATOM 1127 N N . TYR A 1 145 ? 4.229 -11.854 10.418 1.00 85.19 145 TYR A N 1
ATOM 1128 C CA . TYR A 1 145 ? 3.774 -10.481 10.523 1.00 85.19 145 TYR A CA 1
ATOM 1129 C C . TYR A 1 145 ? 3.593 -9.898 9.120 1.00 85.19 145 TYR A C 1
ATOM 1131 O O . TYR A 1 145 ? 4.577 -9.701 8.405 1.00 85.19 145 TYR A O 1
ATOM 1139 N N . VAL A 1 146 ? 2.350 -9.584 8.762 1.00 91.81 146 VAL A N 1
ATOM 1140 C CA . VAL A 1 146 ? 2.018 -8.854 7.534 1.00 91.81 146 VAL A CA 1
ATOM 1141 C C . VAL A 1 146 ? 2.386 -7.382 7.715 1.00 91.81 146 VAL A C 1
ATOM 1143 O O . VAL A 1 146 ? 2.037 -6.766 8.720 1.00 91.81 146 VAL A O 1
ATOM 1146 N N . HIS A 1 147 ? 3.072 -6.798 6.741 1.00 94.75 147 HIS A N 1
ATOM 1147 C CA . HIS A 1 147 ? 3.284 -5.361 6.629 1.00 94.75 147 HIS A CA 1
ATOM 1148 C C . HIS A 1 147 ? 2.810 -4.903 5.258 1.00 94.75 147 HIS A C 1
ATOM 1150 O O . HIS A 1 147 ? 3.258 -5.434 4.247 1.00 94.75 147 HIS A O 1
ATOM 1156 N N . VAL A 1 148 ? 1.920 -3.915 5.230 1.00 97.31 148 VAL A N 1
ATOM 1157 C CA . VAL A 1 148 ? 1.347 -3.383 3.991 1.00 97.31 148 VAL A CA 1
ATOM 1158 C C . VAL A 1 148 ? 1.854 -1.970 3.770 1.00 97.31 148 VAL A C 1
ATOM 1160 O O . VAL A 1 148 ? 1.864 -1.151 4.692 1.00 97.31 148 VAL A O 1
ATOM 1163 N N . VAL A 1 149 ? 2.239 -1.681 2.534 1.00 98.44 149 VAL A N 1
ATOM 1164 C CA . VAL A 1 149 ? 2.550 -0.331 2.069 1.00 98.44 149 VAL A CA 1
ATOM 1165 C C . VAL A 1 149 ? 1.723 0.004 0.837 1.00 98.44 149 VAL A C 1
ATOM 1167 O O . VAL A 1 149 ? 1.341 -0.888 0.082 1.00 98.44 149 VAL A O 1
ATOM 1170 N N . ALA A 1 150 ? 1.483 1.292 0.621 1.00 98.75 150 ALA A N 1
ATOM 1171 C CA . ALA A 1 150 ? 0.925 1.807 -0.625 1.00 98.75 150 ALA A CA 1
ATOM 1172 C C . ALA A 1 150 ? 2.027 2.502 -1.428 1.00 98.75 150 ALA A C 1
ATOM 1174 O O . ALA A 1 150 ? 2.872 3.171 -0.835 1.00 98.75 150 ALA A O 1
ATOM 1175 N N . LEU A 1 151 ? 2.047 2.382 -2.754 1.00 98.56 151 LEU A N 1
ATOM 1176 C CA . LEU A 1 151 ? 2.959 3.201 -3.560 1.00 98.56 151 LEU A CA 1
ATOM 1177 C C . LEU A 1 151 ? 2.506 4.665 -3.574 1.00 98.56 151 LEU A C 1
ATOM 1179 O O . LEU A 1 151 ? 1.309 4.954 -3.569 1.00 98.56 151 LEU A O 1
ATOM 1183 N N . LYS A 1 152 ? 3.471 5.592 -3.576 1.00 97.88 152 LYS A N 1
ATOM 1184 C CA . LYS A 1 152 ? 3.203 7.033 -3.661 1.00 97.88 152 LYS A CA 1
ATOM 1185 C C . LYS A 1 152 ? 3.031 7.413 -5.138 1.00 97.88 152 LYS A C 1
ATOM 1187 O O . LYS A 1 152 ? 3.986 7.230 -5.898 1.00 97.88 152 LYS A O 1
ATOM 1192 N N . PRO A 1 153 ? 1.874 7.965 -5.548 1.00 95.94 153 PRO A N 1
ATOM 1193 C CA . PRO A 1 153 ? 1.701 8.499 -6.896 1.00 95.94 153 PRO A CA 1
ATOM 1194 C C . PRO A 1 153 ? 2.770 9.536 -7.217 1.00 95.94 1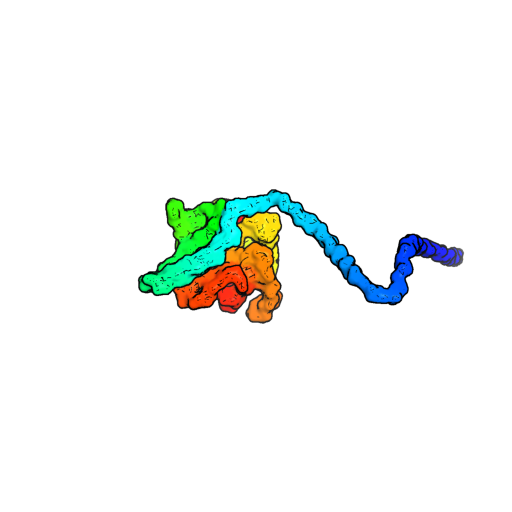53 PRO A C 1
ATOM 1196 O O . PRO A 1 153 ? 3.074 10.390 -6.380 1.00 95.94 153 PRO A O 1
ATOM 1199 N N . ASN A 1 154 ? 3.348 9.450 -8.414 1.00 92.88 154 ASN A N 1
ATOM 1200 C CA . ASN A 1 154 ? 4.433 10.319 -8.882 1.00 92.88 154 ASN A CA 1
ATOM 1201 C C . ASN A 1 154 ? 5.658 10.360 -7.943 1.00 92.88 154 ASN A C 1
ATOM 1203 O O . ASN A 1 154 ? 6.449 11.305 -7.959 1.00 92.88 154 ASN A O 1
ATOM 1207 N N . GLY A 1 155 ? 5.822 9.333 -7.106 1.00 93.50 155 GLY A N 1
ATOM 1208 C CA . GLY A 1 155 ? 6.949 9.194 -6.199 1.00 93.50 155 GLY A CA 1
ATOM 1209 C C . GLY A 1 155 ? 8.245 8.854 -6.935 1.00 93.50 155 GLY A C 1
ATOM 1210 O O . GLY A 1 155 ? 8.257 8.117 -7.922 1.00 93.50 155 GLY A O 1
ATOM 1211 N N . LYS A 1 156 ? 9.376 9.357 -6.430 1.00 94.6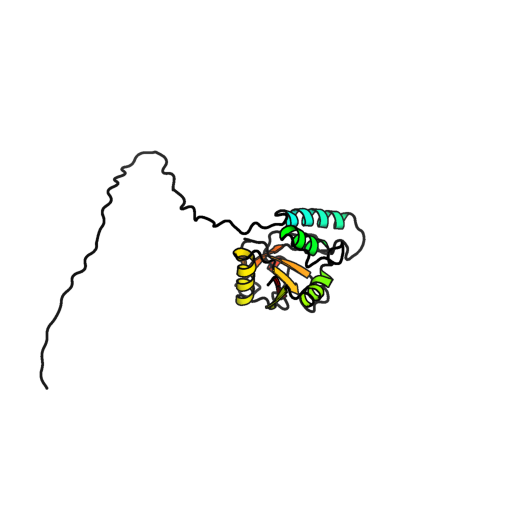9 156 LYS A N 1
ATOM 1212 C CA . LYS A 1 156 ? 10.692 9.045 -7.005 1.00 94.69 156 LYS A CA 1
ATOM 1213 C C . LYS A 1 156 ? 11.025 7.565 -6.825 1.00 94.69 156 LYS A C 1
ATOM 1215 O O . LYS A 1 156 ? 10.818 7.007 -5.750 1.00 94.69 156 LYS A O 1
ATOM 1220 N N . SER A 1 157 ? 11.624 6.968 -7.850 1.00 95.56 157 SER A N 1
ATOM 1221 C CA . SER A 1 157 ? 12.228 5.638 -7.758 1.00 95.56 157 SER A CA 1
ATOM 1222 C C . SER A 1 157 ? 13.742 5.742 -7.650 1.00 95.56 157 SER A C 1
ATOM 1224 O O . SER A 1 157 ? 14.366 6.576 -8.306 1.00 95.56 157 SER A O 1
ATOM 1226 N N . VAL A 1 158 ? 14.341 4.896 -6.814 1.00 94.38 158 VAL A N 1
ATOM 1227 C CA . VAL A 1 158 ? 15.798 4.804 -6.655 1.00 94.38 158 VAL A CA 1
ATOM 1228 C C . VAL A 1 158 ? 16.246 3.367 -6.872 1.00 94.38 158 VAL A C 1
ATOM 1230 O O . VAL A 1 158 ? 15.516 2.436 -6.558 1.00 94.38 158 VAL A O 1
ATOM 1233 N N . LYS A 1 159 ? 17.447 3.153 -7.406 1.00 94.38 159 LYS A N 1
ATOM 1234 C CA . LYS A 1 159 ? 17.980 1.797 -7.593 1.00 94.38 159 LYS A CA 1
ATOM 1235 C C . LYS A 1 159 ? 18.514 1.265 -6.259 1.00 94.38 159 LYS A C 1
ATOM 1237 O O . LYS A 1 159 ? 19.285 1.940 -5.577 1.00 94.38 159 LYS A O 1
ATOM 1242 N N . SER A 1 160 ? 18.094 0.062 -5.866 1.00 94.56 160 SER A N 1
ATOM 1243 C CA . SER A 1 160 ? 18.510 -0.564 -4.605 1.00 94.56 160 SER A CA 1
ATOM 1244 C C . SER A 1 160 ? 19.645 -1.558 -4.834 1.00 94.56 160 SER A C 1
ATOM 1246 O O . SER A 1 160 ? 19.410 -2.689 -5.251 1.00 94.56 160 SER A O 1
ATOM 1248 N N . GLY A 1 161 ? 20.878 -1.186 -4.479 1.00 93.38 161 GLY A N 1
ATOM 1249 C CA . GLY A 1 161 ? 22.021 -2.107 -4.568 1.00 93.38 161 GLY A CA 1
ATOM 1250 C C . GLY A 1 161 ? 21.858 -3.376 -3.718 1.00 93.38 161 GLY A C 1
ATOM 1251 O O . GLY A 1 161 ? 22.324 -4.442 -4.102 1.00 93.38 161 GLY A O 1
ATOM 1252 N N . LYS A 1 162 ? 21.127 -3.293 -2.594 1.00 92.38 162 LYS A N 1
ATOM 1253 C CA . LYS A 1 162 ? 20.828 -4.451 -1.730 1.00 92.38 162 LYS A CA 1
ATOM 1254 C C . LYS A 1 162 ? 19.863 -5.448 -2.368 1.00 92.38 162 LYS A C 1
ATOM 1256 O O . LYS A 1 162 ? 19.836 -6.596 -1.952 1.00 92.38 162 LYS A O 1
ATOM 1261 N N . TRP A 1 163 ? 19.052 -4.995 -3.319 1.00 94.75 163 TRP A N 1
ATOM 1262 C CA . TRP A 1 163 ? 18.040 -5.801 -4.001 1.00 94.75 163 TRP A CA 1
ATOM 1263 C C . TRP A 1 163 ? 18.427 -5.995 -5.477 1.00 94.75 163 TRP A C 1
ATOM 1265 O O . TRP A 1 163 ? 17.591 -5.908 -6.367 1.00 94.75 163 TRP A O 1
ATOM 1275 N N . GLY A 1 164 ? 19.725 -6.158 -5.762 1.00 91.00 164 GLY A N 1
ATOM 1276 C CA . GLY A 1 164 ? 20.199 -6.458 -7.117 1.00 91.00 164 GLY A CA 1
ATOM 1277 C C . GLY A 1 164 ? 20.032 -5.323 -8.133 1.00 91.00 164 GLY A C 1
ATOM 1278 O O . GLY A 1 164 ? 19.894 -5.589 -9.319 1.00 91.00 164 GLY A O 1
ATOM 1279 N N . ASN A 1 165 ? 20.051 -4.060 -7.691 1.00 92.75 165 ASN A N 1
ATOM 1280 C CA . ASN A 1 165 ? 19.810 -2.873 -8.524 1.00 92.75 165 ASN A CA 1
ATOM 1281 C C . ASN A 1 165 ? 18.406 -2.808 -9.149 1.00 92.75 165 ASN A C 1
ATOM 1283 O O . ASN A 1 165 ? 18.213 -2.119 -10.150 1.00 92.75 165 ASN A O 1
ATOM 1287 N N . ILE A 1 166 ? 17.410 -3.451 -8.541 1.00 93.19 166 ILE A N 1
ATOM 1288 C CA . ILE A 1 166 ? 16.007 -3.228 -8.901 1.00 93.19 166 ILE A CA 1
ATOM 1289 C C . ILE A 1 166 ? 15.578 -1.789 -8.571 1.00 93.19 166 ILE A C 1
ATOM 1291 O O . ILE A 1 166 ? 16.080 -1.170 -7.619 1.00 93.19 166 ILE A O 1
ATOM 1295 N N . SER A 1 167 ? 14.674 -1.237 -9.379 1.00 93.81 167 SER A N 1
ATOM 1296 C CA . SER A 1 167 ? 14.031 0.050 -9.111 1.00 93.81 167 SER A CA 1
ATOM 1297 C C . SER A 1 167 ? 13.088 -0.078 -7.913 1.00 93.81 167 SER A C 1
ATOM 1299 O O . SER A 1 167 ? 12.162 -0.883 -7.933 1.00 93.81 167 SER A O 1
ATOM 1301 N N . VAL A 1 168 ? 13.313 0.704 -6.853 1.00 96.62 168 VAL A N 1
ATOM 1302 C CA . VAL A 1 168 ? 12.422 0.751 -5.688 1.00 96.62 168 VAL A CA 1
ATOM 1303 C C . VAL A 1 168 ? 11.686 2.093 -5.640 1.00 96.62 168 VAL A C 1
ATOM 1305 O O . VAL A 1 168 ? 12.308 3.126 -5.359 1.00 96.62 168 VAL A O 1
ATOM 1308 N N . PRO A 1 169 ? 10.372 2.116 -5.922 1.00 97.81 169 PRO A N 1
ATOM 1309 C CA . PRO A 1 169 ? 9.588 3.343 -5.874 1.00 97.81 169 PRO A CA 1
ATOM 1310 C C . PRO A 1 169 ? 9.365 3.833 -4.445 1.00 97.81 169 PRO A C 1
ATOM 1312 O O . PRO A 1 169 ? 9.470 3.074 -3.473 1.00 97.81 169 PRO A O 1
ATOM 1315 N N . ALA A 1 170 ? 9.047 5.122 -4.321 1.00 98.31 170 ALA A N 1
ATOM 1316 C CA . ALA A 1 170 ? 8.602 5.702 -3.067 1.00 98.31 170 ALA A CA 1
ATOM 1317 C C . ALA A 1 170 ? 7.241 5.125 -2.647 1.00 98.31 170 ALA A C 1
ATOM 1319 O O . ALA A 1 170 ? 6.338 4.932 -3.463 1.00 98.31 170 ALA A O 1
ATOM 1320 N N . CYS A 1 171 ? 7.088 4.871 -1.352 1.00 98.50 171 CYS A N 1
ATOM 1321 C CA . CYS A 1 171 ? 5.885 4.302 -0.772 1.00 98.50 171 CYS A CA 1
ATOM 1322 C C . CYS A 1 171 ? 5.477 5.023 0.521 1.00 98.50 171 CYS A C 1
ATOM 1324 O O . CYS A 1 171 ? 6.252 5.765 1.133 1.00 98.50 171 CYS A O 1
ATOM 1326 N N . ILE A 1 172 ? 4.251 4.744 0.947 1.00 98.62 172 ILE A N 1
ATOM 1327 C CA . ILE A 1 172 ? 3.649 5.119 2.218 1.00 98.62 172 ILE A CA 1
ATOM 1328 C C . ILE A 1 172 ? 3.638 3.888 3.116 1.00 98.62 172 ILE A C 1
ATOM 1330 O O . ILE A 1 172 ? 3.174 2.821 2.717 1.00 98.62 172 ILE A O 1
ATOM 1334 N N . SER A 1 173 ? 4.136 4.030 4.340 1.00 98.00 173 SER A N 1
ATOM 1335 C CA . SER A 1 173 ? 4.259 2.928 5.289 1.00 98.00 173 SER A CA 1
ATOM 1336 C C . SER A 1 173 ? 3.951 3.389 6.705 1.00 98.00 173 SER A C 1
ATOM 1338 O O . SER A 1 173 ? 4.664 4.226 7.270 1.00 98.00 173 SER A O 1
ATOM 1340 N N . TYR A 1 174 ? 2.927 2.787 7.310 1.00 97.06 174 TYR A N 1
ATOM 1341 C CA . TYR A 1 174 ? 2.576 2.994 8.714 1.00 97.06 174 TYR A CA 1
ATOM 1342 C C . TYR A 1 174 ? 2.987 1.765 9.511 1.00 97.06 174 TYR A C 1
ATOM 1344 O O . TYR A 1 174 ? 2.492 0.669 9.278 1.00 97.06 174 TYR A O 1
ATOM 1352 N N . PHE A 1 175 ? 3.923 1.928 10.443 1.00 93.31 175 PHE A N 1
ATOM 1353 C CA . PHE A 1 175 ? 4.461 0.836 11.246 1.00 93.31 175 PHE A CA 1
ATOM 1354 C C . PHE A 1 175 ? 3.831 0.797 12.637 1.00 93.31 175 PHE A C 1
ATOM 1356 O O . PHE A 1 175 ? 4.179 1.619 13.489 1.00 93.31 175 PHE A O 1
ATOM 1363 N N . PRO A 1 176 ? 2.981 -0.192 12.952 1.00 87.88 176 PRO A N 1
ATOM 1364 C CA . PRO A 1 176 ? 2.429 -0.357 14.295 1.00 87.88 176 PRO A CA 1
ATOM 1365 C C . PRO A 1 176 ? 3.508 -0.509 15.372 1.00 87.88 176 PRO A C 1
ATOM 1367 O O . PRO A 1 176 ? 3.353 -0.011 16.484 1.00 87.88 176 PRO A O 1
ATOM 1370 N N . ARG A 1 177 ? 4.623 -1.185 15.047 1.00 84.62 177 ARG A N 1
ATOM 1371 C CA . ARG A 1 177 ? 5.685 -1.527 16.013 1.00 84.62 177 ARG A CA 1
ATOM 1372 C C . ARG A 1 177 ? 6.924 -0.627 15.950 1.00 84.62 177 ARG A C 1
ATOM 1374 O O . ARG A 1 177 ? 7.579 -0.452 16.972 1.00 84.62 177 ARG A O 1
ATOM 1381 N N . ARG A 1 178 ? 7.262 -0.061 14.786 1.00 86.56 178 ARG A N 1
ATOM 1382 C CA . ARG A 1 178 ? 8.423 0.838 14.618 1.00 86.56 178 ARG A CA 1
ATOM 1383 C C . ARG A 1 178 ? 8.002 2.303 14.737 1.00 86.56 178 ARG A C 1
ATOM 1385 O O . ARG A 1 178 ? 6.834 2.616 14.540 1.00 86.56 178 ARG A O 1
ATOM 1392 N N . LYS A 1 179 ? 8.914 3.210 15.088 1.00 84.31 179 LYS A N 1
ATOM 1393 C CA . LYS A 1 179 ? 8.590 4.643 15.272 1.00 84.31 179 LYS A CA 1
ATOM 1394 C C . LYS A 1 179 ? 8.572 5.437 13.962 1.00 84.31 179 LYS A C 1
ATOM 1396 O O . LYS A 1 179 ? 7.927 6.471 13.885 1.00 84.31 179 LYS A O 1
ATOM 1401 N N . ASP A 1 180 ? 9.256 4.945 12.944 1.00 91.69 180 ASP A N 1
ATOM 1402 C CA . ASP A 1 180 ? 9.612 5.641 11.711 1.00 91.69 180 ASP A CA 1
ATOM 1403 C C . ASP A 1 180 ? 8.624 5.353 10.575 1.00 91.69 180 ASP A C 1
ATOM 1405 O O . ASP A 1 180 ? 8.990 4.808 9.539 1.00 91.69 180 ASP A O 1
ATOM 1409 N N . SER A 1 181 ? 7.352 5.696 10.787 1.00 96.75 181 SER A N 1
ATOM 1410 C CA . SER A 1 181 ? 6.344 5.691 9.712 1.00 96.75 181 SER A CA 1
ATOM 1411 C C . SER A 1 181 ? 6.539 6.894 8.785 1.00 96.75 181 SER A C 1
ATOM 1413 O O . SER A 1 181 ? 7.045 7.926 9.224 1.00 96.75 181 SER A O 1
ATOM 1415 N N . PHE A 1 182 ? 6.180 6.764 7.508 1.00 98.12 182 PHE A N 1
ATOM 1416 C CA . PHE A 1 182 ? 6.496 7.763 6.481 1.00 98.12 182 PHE A CA 1
ATOM 1417 C C . PHE A 1 182 ? 5.519 7.718 5.300 1.00 98.12 182 PHE A C 1
ATOM 1419 O O . PHE A 1 182 ? 4.864 6.701 5.076 1.00 98.12 182 PHE A O 1
ATOM 1426 N N . THR A 1 183 ? 5.471 8.802 4.520 1.00 97.94 183 THR A N 1
ATOM 1427 C CA . THR A 1 183 ? 4.722 8.898 3.250 1.00 97.94 183 THR A CA 1
ATOM 1428 C C . THR A 1 183 ? 5.618 8.982 2.008 1.00 97.94 183 THR A C 1
ATOM 1430 O O . THR A 1 183 ? 5.116 8.897 0.892 1.00 97.94 183 THR A O 1
ATOM 1433 N N . GLU A 1 184 ? 6.936 9.138 2.176 1.00 96.25 184 GLU A N 1
ATOM 1434 C CA . GLU A 1 184 ? 7.861 9.313 1.051 1.00 96.25 184 GLU A CA 1
ATOM 1435 C C . GLU A 1 184 ? 9.261 8.747 1.353 1.00 96.25 184 GLU A C 1
ATOM 1437 O O . GLU A 1 184 ? 10.208 9.462 1.685 1.00 96.25 184 GLU A O 1
ATOM 1442 N N . LYS A 1 185 ? 9.403 7.421 1.266 1.00 96.94 185 LYS A N 1
ATOM 1443 C CA . LYS A 1 185 ? 10.711 6.739 1.203 1.00 96.94 185 LYS A CA 1
ATOM 1444 C C . LYS A 1 185 ? 10.623 5.547 0.262 1.00 96.94 185 LYS A C 1
ATOM 1446 O O . LYS A 1 185 ? 9.537 5.029 0.035 1.00 96.94 185 LYS A O 1
ATOM 1451 N N . GLY A 1 186 ? 11.767 5.102 -0.255 1.00 96.56 186 GLY A N 1
ATOM 1452 C CA . GLY A 1 186 ? 11.840 3.910 -1.097 1.00 96.56 186 GLY A CA 1
ATOM 1453 C C . GLY A 1 186 ? 11.346 2.650 -0.380 1.00 96.56 186 GLY A C 1
ATOM 1454 O O . GLY A 1 186 ? 11.509 2.505 0.836 1.00 96.56 186 GLY A O 1
ATOM 1455 N N . LEU A 1 187 ? 10.789 1.717 -1.149 1.00 96.81 187 LEU A N 1
ATOM 1456 C CA . LEU A 1 187 ? 10.248 0.447 -0.658 1.00 96.81 187 LEU A CA 1
ATOM 1457 C C . LEU A 1 187 ? 11.241 -0.365 0.198 1.00 96.81 187 LEU A C 1
ATOM 1459 O O . LEU A 1 187 ? 10.870 -0.986 1.194 1.00 96.81 187 LEU A O 1
ATOM 1463 N N . ASN A 1 188 ? 12.531 -0.281 -0.130 1.00 95.44 188 ASN A N 1
ATOM 1464 C CA . ASN A 1 188 ? 13.629 -0.914 0.608 1.00 95.44 188 ASN A CA 1
ATOM 1465 C C . ASN A 1 188 ? 13.885 -0.331 2.013 1.00 95.44 188 ASN A C 1
ATOM 1467 O O . ASN A 1 188 ? 14.719 -0.847 2.757 1.00 95.44 188 ASN A O 1
ATOM 1471 N N . TYR A 1 189 ? 13.201 0.750 2.392 1.00 95.31 189 TYR A N 1
ATOM 1472 C CA . TYR A 1 189 ? 13.153 1.230 3.773 1.00 95.31 189 TYR A CA 1
ATOM 1473 C C . TYR A 1 189 ? 12.043 0.533 4.578 1.00 95.31 189 TYR A C 1
ATOM 1475 O O . TYR A 1 189 ? 12.163 0.354 5.800 1.00 95.31 189 TYR A O 1
ATOM 1483 N N . ALA A 1 190 ? 10.962 0.131 3.896 1.00 95.31 190 ALA A N 1
ATOM 1484 C CA . ALA A 1 190 ? 9.846 -0.582 4.499 1.00 95.31 190 ALA A CA 1
ATOM 1485 C C . ALA A 1 190 ? 10.182 -2.054 4.776 1.00 95.31 190 ALA A C 1
ATOM 1487 O O . ALA A 1 190 ? 9.924 -2.551 5.877 1.00 95.31 190 ALA A O 1
ATOM 1488 N N . PHE A 1 191 ? 10.818 -2.711 3.805 1.00 94.50 191 PHE A N 1
ATOM 1489 C CA . PHE A 1 191 ? 11.118 -4.141 3.824 1.00 94.50 191 PHE A CA 1
ATOM 1490 C C . PHE A 1 191 ? 12.621 -4.416 3.816 1.00 94.50 191 PHE A C 1
ATOM 1492 O O . PHE A 1 191 ? 13.422 -3.610 3.347 1.00 94.50 191 PHE A O 1
ATOM 1499 N N . LYS A 1 192 ? 13.016 -5.574 4.356 1.00 91.88 192 LYS A N 1
ATOM 1500 C CA . LYS A 1 192 ? 14.427 -5.994 4.392 1.00 91.88 192 LYS A CA 1
ATOM 1501 C C . LYS A 1 192 ? 14.878 -6.617 3.069 1.00 91.88 192 LYS A C 1
ATOM 1503 O O . LYS A 1 192 ? 16.004 -6.359 2.648 1.00 91.88 192 LYS A O 1
ATOM 1508 N N . SER A 1 193 ? 14.005 -7.398 2.438 1.00 92.62 193 SER A N 1
ATOM 1509 C CA . SER A 1 193 ? 14.220 -8.041 1.139 1.00 92.62 193 SER A CA 1
ATOM 1510 C C . SER A 1 193 ? 13.042 -7.757 0.208 1.00 92.62 193 SER A C 1
ATOM 1512 O O . SER A 1 193 ? 11.974 -7.366 0.685 1.00 92.62 193 SER A O 1
ATOM 1514 N N . ALA A 1 194 ? 13.279 -7.938 -1.090 1.00 93.31 194 ALA A N 1
ATOM 1515 C CA . ALA A 1 194 ? 12.241 -8.037 -2.112 1.00 93.31 194 ALA A CA 1
ATOM 1516 C C . ALA A 1 194 ? 11.559 -9.414 -2.107 1.00 93.31 194 ALA A C 1
ATOM 1518 O O . ALA A 1 194 ? 10.449 -9.542 -2.617 1.00 93.31 194 ALA A O 1
ATOM 1519 N N . ASP A 1 195 ? 12.222 -10.421 -1.531 1.00 90.31 195 ASP A N 1
ATOM 1520 C CA . ASP A 1 195 ? 11.690 -11.778 -1.437 1.00 90.31 195 ASP A CA 1
ATOM 1521 C C . ASP A 1 195 ? 10.340 -11.769 -0.705 1.00 90.31 195 ASP A C 1
ATOM 1523 O O . ASP A 1 195 ? 10.149 -11.029 0.267 1.00 90.31 195 ASP A O 1
ATOM 1527 N N . ASP A 1 196 ? 9.412 -12.588 -1.196 1.00 90.69 196 ASP A N 1
ATOM 1528 C CA . ASP A 1 196 ? 8.055 -12.776 -0.668 1.00 90.69 196 ASP A CA 1
ATOM 1529 C C . ASP A 1 196 ? 7.146 -11.534 -0.721 1.00 90.69 196 ASP A C 1
ATOM 1531 O O . ASP A 1 196 ? 6.034 -11.548 -0.184 1.00 90.69 196 ASP A O 1
ATOM 1535 N N . LEU A 1 197 ? 7.582 -10.447 -1.371 1.00 96.44 197 LEU A N 1
ATOM 1536 C CA 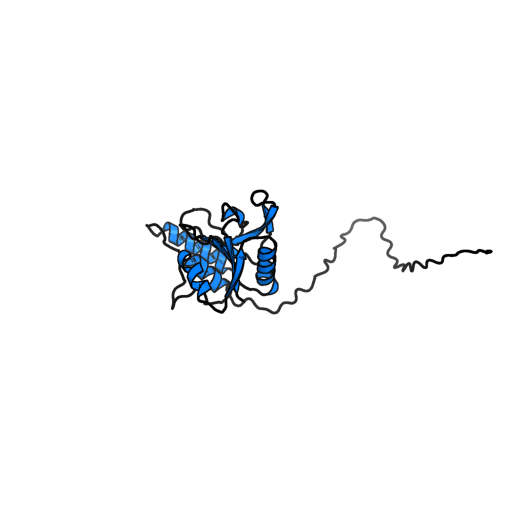. LEU A 1 197 ? 6.716 -9.305 -1.644 1.00 96.44 197 LEU A CA 1
ATOM 1537 C C . LEU A 1 197 ? 5.831 -9.596 -2.854 1.00 96.44 197 LEU A C 1
ATOM 1539 O O . LEU A 1 197 ? 6.327 -9.884 -3.941 1.00 96.44 197 LEU A O 1
ATOM 1543 N N . THR A 1 198 ? 4.524 -9.435 -2.677 1.00 97.38 198 THR A N 1
ATOM 1544 C CA . THR A 1 198 ? 3.540 -9.462 -3.761 1.00 97.38 198 THR A CA 1
ATOM 1545 C C . THR A 1 198 ? 3.014 -8.059 -4.029 1.00 97.38 198 THR A C 1
ATOM 1547 O O . THR A 1 198 ? 2.921 -7.231 -3.115 1.00 97.38 198 THR A O 1
ATOM 1550 N N . ILE A 1 199 ? 2.659 -7.789 -5.281 1.00 98.50 199 ILE A N 1
ATOM 1551 C CA . ILE A 1 199 ? 2.110 -6.510 -5.711 1.00 98.50 199 ILE A CA 1
ATOM 1552 C C . ILE A 1 199 ? 0.647 -6.701 -6.119 1.00 98.50 199 ILE A C 1
ATOM 1554 O O . ILE A 1 199 ? 0.304 -7.594 -6.890 1.00 98.50 199 ILE A O 1
ATOM 1558 N N . TRP A 1 200 ? -0.217 -5.832 -5.606 1.00 98.69 200 TRP A N 1
ATOM 1559 C CA . TRP A 1 200 ? -1.647 -5.820 -5.895 1.00 98.69 200 TRP A CA 1
ATOM 1560 C C . TRP A 1 200 ? -2.086 -4.446 -6.372 1.00 98.69 200 TRP A C 1
ATOM 1562 O O . TRP A 1 200 ? -1.645 -3.425 -5.841 1.00 98.69 200 TRP A O 1
ATOM 1572 N N . THR A 1 201 ? -3.001 -4.408 -7.334 1.00 98.69 201 THR A N 1
ATOM 1573 C CA . THR A 1 201 ? -3.587 -3.157 -7.823 1.00 98.69 201 THR A CA 1
ATOM 1574 C C . THR A 1 201 ? -5.062 -3.318 -8.166 1.00 98.69 201 THR A C 1
ATOM 1576 O O . THR A 1 201 ? -5.569 -4.435 -8.284 1.00 98.69 2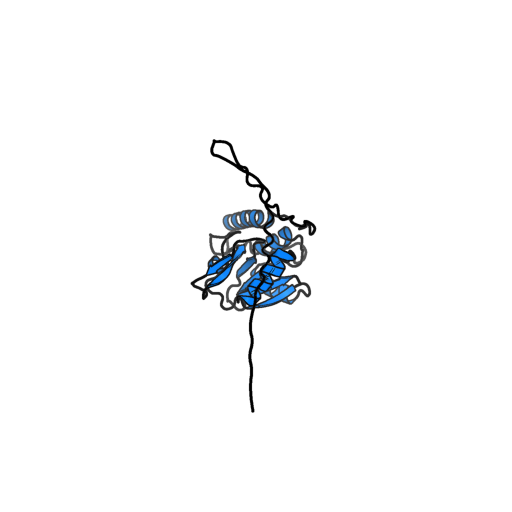01 THR A O 1
ATOM 1579 N N . LYS A 1 202 ? -5.773 -2.196 -8.278 1.00 97.44 202 LYS A N 1
ATOM 1580 C CA . LYS A 1 202 ? -7.153 -2.172 -8.770 1.00 97.44 202 LYS A CA 1
ATOM 1581 C C . LYS A 1 202 ? -7.140 -2.349 -10.296 1.00 97.44 202 LYS A C 1
ATOM 1583 O O . LYS A 1 202 ? -6.316 -1.722 -10.961 1.00 97.44 202 LYS A O 1
ATOM 1588 N N . LYS A 1 203 ? -8.050 -3.170 -10.827 1.00 94.75 203 LYS A N 1
ATOM 1589 C CA . LYS A 1 203 ? -8.156 -3.465 -12.268 1.00 94.75 203 LYS A CA 1
ATOM 1590 C C . LYS A 1 203 ? -8.426 -2.214 -13.110 1.00 94.75 203 LYS A C 1
ATOM 1592 O O . LYS A 1 203 ? -9.211 -1.330 -12.670 1.00 94.75 203 LYS A O 1
#

Secondary structure (DSSP, 8-state):
------------------------S---------------------S-TTHHHHHHHHHHHHHHH--STT-STTHHHHHHHHHHT--TTEETTEEPPTTTHHHHHHH-TTEEEEEESSHHHHHHHHHHHHHH---EEEEESS-SS--EEEEPTTPPEEEEGGGTTEEEEEEEE--SSSS--EEEEEHHHH-S-STTEEEEEE-

pLDDT: mean 82.98, std 22.12, range [29.77, 98.75]

Radius of gyration: 26.31 Å; Cα contacts (8 Å, |Δi|>4): 301; chains: 1; bounding box: 53×59×95 Å

Foldseek 3Di:
DDDDDDDDDDDDDDPDDDDDDDDDDDDDDDDDDDPPPDDPDDDPQPADQCLLVVLLVVLLVQLVPDDDFQPSQQSQQRSLCRRRVHCLQDDVVGGHGQQCVVVSQVVDPQKDWLWADDQVSVVVVLCCCAVVVKWKKKWAPPDPDIFIKIFAHVFDWDQDVQAVRRTFGFIFGDDRPDNDGDGGDTPCVVDVYSPRMIMMIGD